Protein AF-A0A957E6U8-F1 (afdb_monomer)

Structure (mmCIF, N/CA/C/O backbone):
data_AF-A0A957E6U8-F1
#
_entry.id   AF-A0A957E6U8-F1
#
loop_
_atom_site.group_PDB
_atom_site.id
_atom_site.type_symbol
_atom_site.label_atom_id
_atom_site.label_alt_id
_atom_site.label_comp_id
_atom_site.label_asym_id
_atom_site.label_entity_id
_atom_site.label_seq_id
_atom_site.pdbx_PDB_ins_code
_atom_site.Cartn_x
_atom_site.Cartn_y
_atom_site.Cartn_z
_atom_site.occupancy
_atom_site.B_iso_or_equiv
_atom_site.auth_seq_id
_atom_site.auth_comp_id
_atom_site.auth_asym_id
_atom_site.auth_atom_id
_atom_site.pd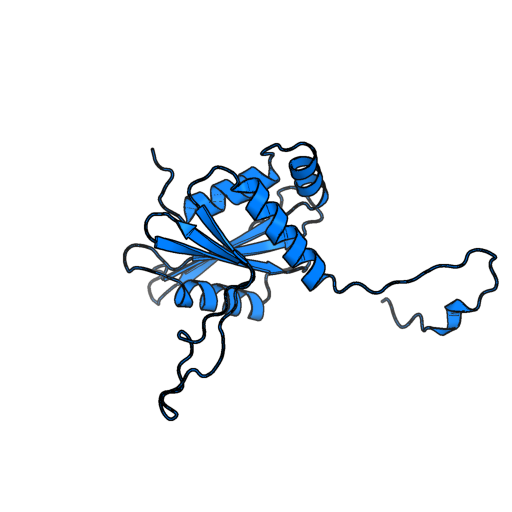bx_PDB_model_num
ATOM 1 N N . LEU A 1 1 ? 1.259 -18.111 27.120 1.00 35.62 1 LEU A N 1
ATOM 2 C CA . LEU A 1 1 ? 0.980 -19.536 26.846 1.00 35.62 1 LEU A CA 1
ATOM 3 C C . LEU A 1 1 ? -0.533 -19.696 26.800 1.00 35.62 1 LEU A C 1
ATOM 5 O O . LEU A 1 1 ? -1.137 -19.937 27.830 1.00 35.62 1 LEU A O 1
ATOM 9 N N . PHE A 1 2 ? -1.153 -19.431 25.647 1.00 35.62 2 PHE A N 1
ATOM 10 C CA . PHE A 1 2 ? -2.561 -19.772 25.425 1.00 35.62 2 PHE A CA 1
ATOM 11 C C . PHE A 1 2 ? -2.573 -21.104 24.681 1.00 35.62 2 PHE A C 1
ATOM 13 O O . PHE A 1 2 ? -2.630 -21.151 23.455 1.00 35.62 2 PHE A O 1
ATOM 20 N N . GLU A 1 3 ? -2.382 -22.177 25.443 1.00 39.00 3 GLU A N 1
ATOM 21 C CA . GLU A 1 3 ? -2.654 -23.530 24.980 1.00 39.00 3 GLU A CA 1
ATOM 22 C C . GLU A 1 3 ? -4.165 -23.763 25.036 1.00 39.00 3 GLU A C 1
ATOM 24 O O . GLU A 1 3 ? -4.793 -23.587 26.074 1.00 39.00 3 GLU A O 1
ATOM 29 N N . SER A 1 4 ? -4.724 -24.143 23.888 1.00 42.75 4 SER A N 1
ATOM 30 C CA . SER A 1 4 ? -5.825 -25.098 23.772 1.00 42.75 4 SER A CA 1
ATOM 31 C C . SER A 1 4 ? -7.000 -24.951 24.756 1.00 42.75 4 SER A C 1
ATOM 33 O O . SER A 1 4 ? -7.307 -25.889 25.488 1.00 42.75 4 SER A O 1
ATOM 35 N N . PHE A 1 5 ? -7.747 -23.845 24.699 1.00 40.84 5 PHE A N 1
ATOM 36 C CA . PHE A 1 5 ? -9.151 -23.891 25.124 1.00 40.84 5 PHE A CA 1
ATOM 37 C C . PHE A 1 5 ? -9.978 -24.449 23.970 1.00 40.84 5 PHE A C 1
ATOM 39 O O . PHE A 1 5 ? -10.401 -23.746 23.051 1.00 40.84 5 PHE A O 1
ATOM 46 N N . GLY A 1 6 ? -10.063 -25.778 23.983 1.00 38.78 6 GLY A N 1
ATOM 47 C CA . GLY A 1 6 ? -10.833 -26.573 23.051 1.00 38.78 6 GLY A CA 1
ATOM 48 C C . GLY A 1 6 ? -12.320 -26.253 23.135 1.00 38.78 6 GLY A C 1
ATOM 49 O O . GLY A 1 6 ? -12.843 -25.775 24.138 1.00 38.78 6 GLY A O 1
ATOM 50 N N . ILE A 1 7 ? -12.992 -26.591 22.044 1.00 53.16 7 ILE A N 1
ATOM 51 C CA . ILE A 1 7 ? -14.425 -26.456 21.751 1.00 53.16 7 ILE A CA 1
ATOM 52 C C . ILE A 1 7 ? -15.343 -27.090 22.832 1.00 53.16 7 ILE A C 1
ATOM 54 O O . ILE A 1 7 ? -16.560 -26.944 22.777 1.00 53.16 7 ILE A O 1
ATOM 58 N N . GLU A 1 8 ? -14.791 -27.743 23.855 1.00 46.84 8 GLU A N 1
ATOM 59 C CA . GLU A 1 8 ? -15.523 -28.446 24.910 1.00 46.84 8 GLU A CA 1
ATOM 60 C C . GLU A 1 8 ? -16.133 -27.528 25.991 1.00 46.84 8 GLU A C 1
ATOM 62 O O . GLU A 1 8 ? -17.133 -27.907 26.598 1.00 46.84 8 GLU A O 1
ATOM 67 N N . GLU A 1 9 ? -15.649 -26.292 26.186 1.00 45.19 9 GLU A N 1
ATOM 68 C CA . GLU A 1 9 ? -16.248 -25.352 27.163 1.00 45.19 9 GLU A CA 1
ATOM 69 C C . GLU A 1 9 ? -17.486 -24.588 26.650 1.00 45.19 9 GLU A C 1
ATOM 71 O O . GLU A 1 9 ? -18.160 -23.898 27.417 1.00 45.19 9 GLU A O 1
ATOM 76 N N . LEU A 1 10 ? -17.871 -24.766 25.381 1.00 51.19 10 LEU A N 1
ATOM 77 C CA . LEU A 1 10 ? -19.103 -24.191 24.814 1.00 51.19 10 LEU A CA 1
ATOM 78 C C . LEU A 1 10 ? -20.402 -24.796 25.387 1.00 51.19 10 LEU A C 1
ATOM 80 O O . LEU A 1 10 ? -21.489 -24.322 25.056 1.00 51.19 10 LEU A O 1
ATOM 84 N N . PHE A 1 11 ? -20.312 -25.816 26.247 1.00 48.75 11 PHE A N 1
ATOM 85 C CA . PHE A 1 11 ? -21.466 -26.513 26.830 1.00 48.75 11 PHE A CA 1
ATOM 86 C C . PHE A 1 11 ? -21.722 -26.209 28.313 1.00 48.75 11 PHE A C 1
ATOM 88 O O . PHE A 1 11 ? -22.572 -26.855 28.929 1.00 48.75 11 PHE A O 1
ATOM 95 N N . ALA A 1 12 ? -21.065 -25.204 28.900 1.00 53.44 12 ALA A N 1
ATOM 96 C CA . ALA A 1 12 ? -21.494 -24.688 30.196 1.00 53.44 12 ALA A CA 1
ATOM 97 C C . ALA A 1 12 ? -22.868 -24.010 30.045 1.00 53.44 12 ALA A C 1
ATOM 99 O O . ALA A 1 12 ? -23.012 -22.990 29.370 1.00 53.44 12 ALA A O 1
ATOM 100 N N . THR A 1 13 ? -23.901 -24.584 30.665 1.00 53.16 13 THR A N 1
ATOM 101 C CA . THR A 1 13 ? -25.271 -24.055 30.659 1.00 53.16 13 THR A CA 1
ATOM 102 C C . THR A 1 13 ? -25.367 -22.759 31.468 1.00 53.16 13 THR A C 1
ATOM 104 O O . THR A 1 13 ? -25.809 -22.754 32.614 1.00 53.16 13 THR A O 1
ATOM 107 N N . GLY A 1 14 ? -24.964 -21.648 30.856 1.00 57.22 14 GLY A N 1
ATOM 108 C CA . GLY A 1 14 ? -25.422 -20.301 31.180 1.00 57.22 14 GLY A CA 1
ATOM 109 C C . GLY A 1 14 ? -26.505 -19.882 30.184 1.00 57.22 14 GLY A C 1
ATOM 110 O O . GLY A 1 14 ? -26.435 -20.220 29.006 1.00 57.22 14 GLY A O 1
ATOM 111 N N . GLN A 1 15 ? -27.521 -19.138 30.628 1.00 56.69 15 GLN A N 1
ATOM 112 C CA . GLN A 1 15 ? -28.639 -18.678 29.780 1.00 56.69 15 GLN A CA 1
ATOM 113 C C . GLN A 1 15 ? -28.230 -17.715 28.645 1.00 56.69 15 GLN A C 1
ATOM 115 O O . GLN A 1 15 ? -29.074 -17.291 27.855 1.00 56.69 15 GLN A O 1
ATOM 120 N N . THR A 1 16 ? -26.947 -17.381 28.521 1.00 57.81 16 THR A N 1
ATOM 121 C CA . THR A 1 16 ? -26.434 -16.469 27.503 1.00 57.81 16 THR A CA 1
ATOM 122 C C . THR A 1 16 ? -25.911 -17.269 26.314 1.00 57.81 16 THR A C 1
ATOM 124 O O . THR A 1 16 ? -24.790 -17.772 26.325 1.00 57.81 16 THR A O 1
ATOM 127 N N . ARG A 1 17 ? -26.725 -17.384 25.260 1.00 51.38 17 ARG A N 1
ATOM 128 C CA . ARG A 1 17 ? -26.272 -17.894 23.958 1.00 51.38 17 ARG A CA 1
ATOM 129 C C . ARG A 1 17 ? -25.204 -16.947 23.402 1.00 51.38 17 ARG A C 1
ATOM 131 O O . ARG A 1 17 ? -25.533 -15.857 22.943 1.00 51.38 17 ARG A O 1
ATOM 138 N N . SER A 1 18 ? -23.938 -17.354 23.450 1.00 56.62 18 SER A N 1
ATOM 139 C CA . SER A 1 18 ? -22.852 -16.647 22.770 1.00 56.62 18 SER A CA 1
ATOM 140 C C . SER A 1 18 ? -22.823 -17.079 21.305 1.00 56.62 18 SER A C 1
ATOM 142 O O . SER A 1 18 ? -22.601 -18.250 21.002 1.00 56.62 18 SER A O 1
ATOM 144 N N . PHE A 1 19 ? -23.096 -16.153 20.386 1.00 59.25 19 PHE A N 1
ATOM 145 C CA . PHE A 1 19 ? -22.876 -16.375 18.959 1.00 59.25 19 PHE A CA 1
ATOM 146 C C . PHE A 1 19 ? -21.425 -16.024 18.640 1.00 59.25 19 PHE A C 1
ATOM 148 O O . PHE A 1 19 ? -21.053 -14.853 18.616 1.00 59.25 19 PHE A O 1
ATOM 155 N N . SER A 1 20 ? -20.599 -17.035 18.387 1.00 65.94 20 SER A N 1
ATOM 156 C CA . SER A 1 20 ? -19.250 -16.829 17.864 1.00 65.94 20 S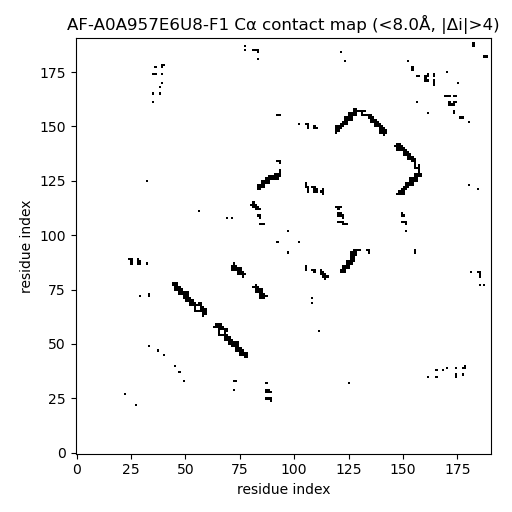ER A CA 1
ATOM 157 C C . SER A 1 20 ? -19.292 -16.850 16.338 1.00 65.94 20 SER A C 1
ATOM 159 O O . SER A 1 20 ? -19.776 -17.809 15.741 1.00 65.94 20 SER A O 1
ATOM 161 N N . PHE A 1 21 ? -18.770 -15.803 15.700 1.00 72.00 21 PHE A N 1
ATOM 162 C CA . PHE A 1 21 ? -18.476 -15.801 14.270 1.00 72.00 21 PHE A CA 1
ATOM 163 C C . PHE A 1 21 ? -16.976 -15.578 14.080 1.00 72.00 21 PHE A C 1
ATOM 165 O O . PHE A 1 21 ? -16.371 -14.745 14.753 1.00 72.00 21 PHE A O 1
ATOM 172 N N . LEU A 1 22 ? -16.367 -16.365 13.194 1.00 83.75 22 LEU A N 1
ATOM 173 C CA . LEU A 1 22 ? -14.945 -16.272 12.883 1.00 83.75 22 LEU A CA 1
ATOM 174 C C . LEU A 1 22 ? -14.759 -15.296 11.724 1.00 83.75 22 LEU A C 1
ATOM 176 O O . LEU A 1 22 ? -15.363 -15.458 10.663 1.00 83.75 22 LEU A O 1
ATOM 180 N N . LEU A 1 23 ? -13.925 -14.284 11.938 1.00 86.81 23 LEU A N 1
ATOM 181 C CA . LEU A 1 23 ? -13.552 -13.315 10.918 1.00 86.81 23 LEU A CA 1
ATOM 182 C C . LEU A 1 23 ? -12.124 -13.564 10.453 1.00 86.81 23 LEU A C 1
ATOM 184 O O . LEU A 1 23 ? -11.209 -13.693 11.267 1.00 86.81 23 LEU A O 1
ATOM 188 N N . ASP A 1 24 ? -11.926 -13.548 9.138 1.00 93.12 24 ASP A N 1
ATOM 189 C CA . ASP A 1 24 ? -10.594 -13.389 8.569 1.00 93.12 24 ASP A CA 1
ATOM 190 C C . ASP A 1 24 ? -10.150 -11.932 8.759 1.00 93.12 24 ASP A C 1
ATOM 192 O O . ASP A 1 24 ? -10.583 -11.021 8.045 1.00 93.12 24 ASP A O 1
ATOM 196 N N . MET A 1 25 ? -9.302 -11.715 9.764 1.00 94.06 25 MET A N 1
ATOM 197 C CA . MET A 1 25 ? -8.823 -10.383 10.121 1.00 94.06 25 MET A CA 1
ATOM 198 C C . MET A 1 25 ? -7.926 -9.759 9.052 1.00 94.06 25 MET A C 1
ATOM 200 O O . MET A 1 25 ? -7.907 -8.535 8.946 1.00 94.06 25 MET A O 1
ATOM 204 N N . ASN A 1 26 ? -7.242 -10.559 8.226 1.00 93.94 26 ASN A N 1
ATOM 205 C CA . ASN A 1 26 ? -6.445 -10.016 7.126 1.00 93.94 26 ASN A CA 1
ATOM 206 C C . ASN A 1 26 ? -7.369 -9.385 6.081 1.00 93.94 26 ASN A C 1
ATOM 208 O O . ASN A 1 26 ? -7.219 -8.211 5.756 1.00 93.94 26 ASN A O 1
ATOM 212 N N . GLN A 1 27 ? -8.391 -10.126 5.639 1.00 95.06 27 GLN A N 1
ATOM 213 C CA . GLN A 1 27 ? -9.366 -9.617 4.667 1.00 95.06 27 GLN A CA 1
ATOM 214 C C . GLN A 1 27 ? -10.167 -8.429 5.206 1.00 95.06 27 GLN A C 1
ATOM 216 O O . GLN A 1 27 ? -10.510 -7.509 4.459 1.00 95.06 27 GLN A O 1
ATOM 221 N N . LEU A 1 28 ? -10.515 -8.448 6.497 1.00 95.94 28 LEU A N 1
ATOM 222 C CA . LEU A 1 28 ? -11.216 -7.329 7.121 1.00 95.94 28 LEU A CA 1
ATOM 223 C C . LEU A 1 28 ? -10.341 -6.072 7.140 1.00 95.94 28 LEU A C 1
ATOM 225 O O . LEU A 1 28 ? -10.819 -4.992 6.789 1.00 95.94 28 LEU A O 1
ATOM 229 N N . PHE A 1 29 ? -9.072 -6.216 7.519 1.00 96.94 29 PHE A N 1
ATOM 230 C CA . PHE A 1 29 ? -8.135 -5.102 7.572 1.00 96.94 29 PHE A CA 1
ATOM 231 C C . PHE A 1 29 ? -7.835 -4.533 6.182 1.00 96.94 29 PHE A C 1
ATOM 233 O O . PHE A 1 29 ? -7.855 -3.319 6.011 1.00 96.94 29 PHE A O 1
ATOM 240 N N . GLU A 1 30 ? -7.666 -5.380 5.167 1.00 97.38 30 GLU A N 1
ATOM 241 C CA . GLU A 1 30 ? -7.472 -4.949 3.777 1.00 97.38 30 GLU A CA 1
ATOM 242 C C . GLU A 1 30 ? -8.653 -4.099 3.270 1.00 97.38 30 GLU A C 1
ATOM 244 O O . GLU A 1 30 ? -8.476 -3.004 2.722 1.00 97.38 30 GLU A O 1
ATOM 249 N N . LYS A 1 31 ? -9.889 -4.553 3.526 1.00 96.94 31 LYS A N 1
ATOM 250 C CA . LYS A 1 31 ? -11.109 -3.802 3.184 1.00 96.94 31 LYS A CA 1
ATOM 251 C C . LYS A 1 31 ? -11.201 -2.481 3.942 1.00 96.94 31 LYS A C 1
ATOM 253 O O . LYS A 1 31 ? -11.650 -1.483 3.376 1.00 96.94 31 LYS A O 1
ATOM 258 N N . PHE A 1 32 ? -10.806 -2.474 5.213 1.00 97.50 32 PHE A N 1
ATOM 259 C CA . PHE A 1 32 ? -10.743 -1.261 6.021 1.00 97.50 32 PHE A CA 1
ATOM 260 C C . PHE A 1 32 ? -9.744 -0.257 5.432 1.00 97.50 32 PHE A C 1
ATOM 262 O O . PHE A 1 32 ? -10.127 0.879 5.158 1.00 97.50 32 PHE A O 1
ATOM 269 N N . ILE A 1 33 ? -8.513 -0.689 5.153 1.00 98.12 33 ILE A N 1
ATOM 270 C CA . ILE A 1 33 ? -7.465 0.149 4.565 1.00 98.12 33 ILE A CA 1
ATOM 271 C C . ILE A 1 33 ? -7.887 0.686 3.196 1.00 98.12 33 ILE A C 1
ATOM 273 O O . ILE A 1 33 ? -7.745 1.877 2.948 1.00 98.12 33 ILE A O 1
ATOM 277 N N . THR A 1 34 ? -8.502 -0.139 2.348 1.00 97.62 34 THR A N 1
ATOM 278 C CA . THR A 1 34 ? -9.062 0.299 1.058 1.00 97.62 34 THR A CA 1
ATOM 279 C C . THR A 1 34 ? -10.021 1.477 1.217 1.00 97.62 34 THR A C 1
ATOM 281 O O . THR A 1 34 ? -9.914 2.472 0.502 1.00 97.62 34 THR A O 1
ATOM 284 N N . ARG A 1 35 ? -10.946 1.399 2.182 1.00 96.62 35 ARG A N 1
ATOM 285 C CA . ARG A 1 35 ? -11.898 2.486 2.457 1.00 96.62 35 ARG A CA 1
ATOM 286 C C . ARG A 1 35 ? -11.216 3.712 3.052 1.00 96.62 35 ARG A C 1
ATOM 288 O O . ARG A 1 35 ? -11.550 4.826 2.665 1.00 96.62 35 ARG A O 1
ATOM 295 N N . PHE A 1 36 ? -10.274 3.509 3.966 1.00 97.75 36 PHE A N 1
ATOM 296 C CA . PHE A 1 36 ? -9.529 4.589 4.604 1.00 97.75 36 PHE A CA 1
ATOM 297 C C . PHE A 1 36 ? -8.672 5.374 3.600 1.00 97.75 36 PHE A C 1
ATOM 299 O O . PHE A 1 36 ? -8.709 6.603 3.595 1.00 97.75 36 PHE A O 1
ATOM 306 N N . VAL A 1 37 ? -7.972 4.681 2.698 1.00 97.81 37 VAL A N 1
ATOM 307 C CA . VAL A 1 37 ? -7.193 5.296 1.614 1.00 97.81 37 VAL A CA 1
ATOM 308 C C . VAL A 1 37 ? -8.116 6.054 0.659 1.00 97.81 37 VAL A C 1
ATOM 310 O O . VAL A 1 37 ? -7.861 7.219 0.368 1.00 97.81 37 VAL A O 1
ATOM 313 N N . ALA A 1 38 ? -9.225 5.442 0.228 1.00 95.94 38 ALA A N 1
ATOM 314 C CA . ALA A 1 38 ? -10.192 6.099 -0.652 1.00 95.94 38 ALA A CA 1
ATOM 315 C C . ALA A 1 38 ? -10.806 7.362 -0.032 1.00 95.94 38 ALA A C 1
ATOM 317 O O . ALA A 1 38 ? -10.973 8.361 -0.726 1.00 95.94 38 ALA A O 1
ATOM 318 N N . HIS A 1 39 ? -11.108 7.334 1.268 1.00 95.50 39 HIS A N 1
ATOM 319 C CA . HIS A 1 39 ? -11.575 8.508 1.998 1.00 95.50 39 HIS A CA 1
ATOM 320 C C . HIS A 1 39 ? -10.499 9.598 2.067 1.00 95.50 39 HIS A C 1
ATOM 322 O O . HIS A 1 39 ? -10.763 10.754 1.753 1.00 95.50 39 HIS A O 1
ATOM 328 N N . THR A 1 40 ? -9.275 9.216 2.427 1.00 96.69 40 THR A N 1
ATOM 329 C CA . THR A 1 40 ? -8.151 10.143 2.611 1.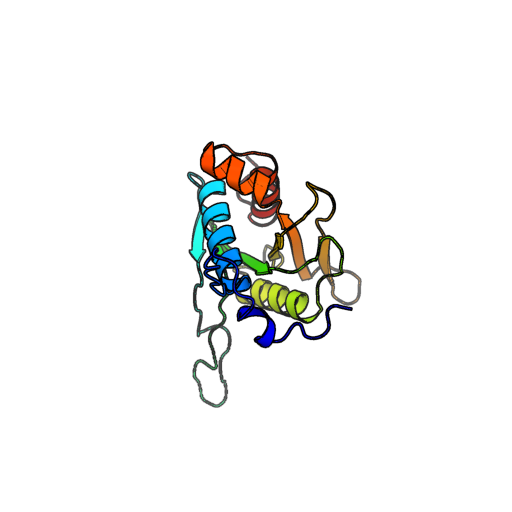00 96.69 40 THR A CA 1
ATOM 330 C C . THR A 1 40 ? -7.760 10.854 1.312 1.00 96.69 40 THR A C 1
ATOM 332 O O . THR A 1 40 ? -7.413 12.034 1.325 1.00 96.69 40 THR A O 1
ATOM 335 N N . LEU A 1 41 ? -7.839 10.151 0.180 1.00 95.50 41 LEU A N 1
ATOM 336 C CA . LEU A 1 41 ? -7.506 10.686 -1.142 1.00 95.50 41 LEU A CA 1
ATOM 337 C C . LEU A 1 41 ? -8.718 11.266 -1.887 1.00 95.50 41 LEU A C 1
ATOM 339 O O . LEU A 1 41 ? -8.604 11.652 -3.051 1.00 95.50 41 LEU A O 1
ATOM 343 N N . GLN A 1 42 ? -9.886 11.337 -1.248 1.00 94.25 42 GLN A N 1
ATOM 344 C CA . GLN A 1 42 ? -11.094 11.846 -1.885 1.00 94.25 42 GLN A CA 1
ATOM 345 C C . GLN A 1 42 ? -10.903 13.302 -2.345 1.00 94.25 42 GLN A C 1
ATOM 347 O O . GLN A 1 42 ? -10.501 14.168 -1.573 1.00 94.25 42 GLN A O 1
ATOM 352 N N . GLY A 1 43 ? -11.230 13.578 -3.612 1.00 91.25 43 GLY A N 1
ATOM 353 C CA . GLY A 1 43 ? -11.103 14.916 -4.204 1.00 91.25 43 GLY A CA 1
ATOM 354 C C . GLY A 1 43 ? -9.683 15.293 -4.637 1.00 91.25 43 GLY A C 1
ATOM 355 O O . GLY A 1 43 ? -9.468 16.427 -5.056 1.00 91.25 43 GLY A O 1
ATOM 356 N N . ARG A 1 44 ? -8.727 14.361 -4.557 1.00 92.25 44 ARG A N 1
ATOM 357 C CA . ARG A 1 44 ? -7.356 14.522 -5.059 1.00 92.25 44 ARG A CA 1
ATOM 358 C C . ARG A 1 44 ? -7.195 13.831 -6.425 1.00 92.25 44 ARG A C 1
ATOM 360 O O . ARG A 1 44 ? -7.953 12.902 -6.710 1.00 92.25 44 ARG A O 1
ATOM 367 N N . PRO A 1 45 ? -6.227 14.244 -7.262 1.00 92.56 45 PRO A N 1
ATOM 368 C CA . PRO A 1 45 ? -6.000 13.723 -8.615 1.00 92.56 45 PRO A CA 1
ATOM 369 C C . PRO A 1 45 ? -5.295 12.351 -8.603 1.00 92.56 45 PRO A C 1
ATOM 371 O O . PRO A 1 45 ? -4.294 12.129 -9.279 1.00 92.56 45 PRO A O 1
ATOM 374 N N . PHE A 1 46 ? -5.816 11.416 -7.806 1.00 93.88 46 PHE A N 1
ATOM 375 C CA . PHE A 1 46 ? -5.323 10.047 -7.706 1.00 93.88 46 PHE A CA 1
ATOM 376 C C . PHE A 1 46 ? -6.400 9.066 -8.154 1.00 93.88 46 PHE A C 1
ATOM 378 O O . PHE A 1 46 ? -7.550 9.124 -7.714 1.00 93.88 46 PHE A O 1
ATOM 385 N N . GLN A 1 47 ? -6.010 8.107 -8.984 1.00 95.12 47 GLN A N 1
ATOM 386 C CA . GLN A 1 47 ? -6.820 6.938 -9.290 1.00 95.12 47 GLN A CA 1
ATOM 387 C C . GLN A 1 47 ? -6.434 5.804 -8.343 1.00 95.12 47 GLN A C 1
ATOM 389 O O . GLN A 1 47 ? -5.256 5.494 -8.180 1.00 95.12 47 GLN A O 1
ATOM 394 N N . ILE A 1 48 ? -7.428 5.175 -7.717 1.00 96.44 48 ILE A N 1
ATOM 395 C CA . ILE A 1 48 ? -7.220 4.069 -6.778 1.00 96.44 48 ILE A CA 1
ATOM 396 C C . ILE A 1 48 ? -7.774 2.792 -7.396 1.00 96.44 48 ILE A C 1
ATOM 398 O O . ILE A 1 48 ? -8.950 2.723 -7.752 1.00 96.44 48 ILE A O 1
ATOM 402 N N . TYR A 1 49 ? -6.937 1.762 -7.458 1.00 97.00 49 TYR A N 1
ATOM 403 C CA . TYR A 1 49 ? -7.282 0.449 -7.982 1.00 97.00 49 TYR A CA 1
ATOM 404 C C . TYR A 1 49 ? -7.101 -0.627 -6.900 1.00 97.00 49 TYR A C 1
ATOM 406 O O . TYR A 1 49 ? -5.988 -1.129 -6.714 1.00 97.00 49 TYR A O 1
ATOM 414 N N . PRO A 1 50 ? -8.175 -1.010 -6.187 1.00 96.62 50 PRO A N 1
ATOM 415 C CA . PRO A 1 50 ? -8.137 -2.129 -5.251 1.00 96.62 50 PRO A CA 1
ATOM 416 C C . PRO A 1 50 ? -7.932 -3.456 -5.983 1.00 96.62 50 PRO A C 1
ATOM 418 O O . PRO A 1 50 ? -8.587 -3.714 -6.995 1.00 96.62 50 PRO A O 1
ATOM 421 N N . GLN A 1 51 ? -7.040 -4.298 -5.462 1.00 93.56 51 GLN A N 1
ATOM 422 C CA . GLN A 1 51 ? -6.762 -5.654 -5.944 1.00 93.56 51 GLN A CA 1
ATOM 423 C C . GLN A 1 51 ? -6.557 -5.755 -7.471 1.00 93.56 51 GLN A C 1
ATOM 425 O O . GLN A 1 51 ? -6.999 -6.722 -8.109 1.00 93.56 51 GLN A O 1
ATOM 430 N N . ARG A 1 52 ? -5.901 -4.759 -8.093 1.00 93.12 52 ARG A N 1
ATOM 431 C CA . ARG A 1 52 ? -5.642 -4.763 -9.543 1.00 93.12 52 ARG A CA 1
ATOM 432 C C . ARG A 1 52 ? -4.764 -5.954 -9.898 1.00 93.12 52 ARG A C 1
ATOM 434 O O . ARG A 1 52 ? -3.603 -6.022 -9.510 1.00 93.12 52 ARG A O 1
ATOM 441 N N . ARG A 1 53 ? -5.314 -6.883 -10.678 1.00 92.81 53 ARG A N 1
ATOM 442 C CA . ARG A 1 53 ? -4.593 -8.085 -11.094 1.00 92.81 53 ARG A CA 1
ATOM 443 C C . ARG A 1 53 ? -3.854 -7.843 -12.399 1.00 92.81 53 ARG A C 1
ATOM 445 O O . ARG A 1 53 ? -4.494 -7.576 -13.414 1.00 92.81 53 ARG A O 1
ATOM 452 N N . ASP A 1 54 ? -2.537 -8.011 -12.391 1.00 93.06 54 ASP A N 1
ATOM 453 C CA . ASP A 1 54 ? -1.717 -7.891 -13.595 1.00 93.06 54 ASP A CA 1
ATOM 454 C C . ASP A 1 54 ? -1.034 -9.217 -13.947 1.00 93.06 54 ASP A C 1
ATOM 456 O O . ASP A 1 54 ? -0.221 -9.749 -13.192 1.00 93.06 54 ASP A O 1
ATOM 460 N N . ARG A 1 55 ? -1.396 -9.771 -15.108 1.00 94.56 55 ARG A N 1
ATOM 461 C CA . ARG A 1 55 ? -0.837 -11.018 -15.653 1.00 94.56 55 ARG A CA 1
ATOM 462 C C . ARG A 1 55 ? 0.418 -10.799 -16.492 1.00 94.56 55 ARG A C 1
ATOM 464 O O . ARG A 1 55 ? 1.092 -11.767 -16.826 1.00 94.56 55 ARG A O 1
ATOM 471 N N . SER A 1 56 ? 0.692 -9.565 -16.900 1.00 92.44 56 SER A N 1
ATOM 472 C CA . SER A 1 56 ? 1.787 -9.250 -17.817 1.00 92.44 56 SER A CA 1
ATOM 473 C C . SER A 1 56 ? 3.149 -9.184 -17.122 1.00 92.44 56 SER A C 1
ATOM 475 O O . SER A 1 56 ? 4.170 -9.328 -17.786 1.00 92.44 56 SER A O 1
ATOM 477 N N . ILE A 1 57 ? 3.163 -9.038 -15.793 1.00 93.94 57 ILE A N 1
ATOM 478 C CA . ILE A 1 57 ? 4.381 -8.799 -15.006 1.00 93.94 57 ILE A CA 1
ATOM 479 C C . ILE A 1 57 ? 5.259 -10.050 -14.888 1.00 93.94 57 ILE A C 1
ATOM 481 O O . ILE A 1 57 ? 6.466 -9.981 -15.107 1.00 93.94 57 ILE A O 1
ATOM 485 N N . ILE A 1 58 ? 4.676 -11.207 -14.558 1.00 95.31 58 ILE A N 1
ATOM 486 C CA . ILE A 1 58 ? 5.425 -12.469 -14.471 1.00 95.31 58 ILE A CA 1
ATOM 487 C C . ILE A 1 58 ? 5.132 -13.290 -15.723 1.00 95.31 58 ILE A C 1
ATOM 489 O O . ILE A 1 58 ? 4.062 -13.888 -15.862 1.00 95.31 58 ILE A O 1
ATOM 493 N N . TRP A 1 59 ? 6.107 -13.333 -16.627 1.00 96.69 59 TRP A N 1
ATOM 494 C CA . TRP A 1 59 ? 5.985 -13.975 -17.930 1.00 96.69 59 TRP A CA 1
ATOM 495 C C . TRP A 1 59 ? 6.782 -15.281 -18.011 1.00 96.69 59 TRP A C 1
ATOM 497 O O . TRP A 1 59 ? 7.979 -15.319 -17.728 1.00 96.69 59 TRP A O 1
ATOM 507 N N . ASP A 1 60 ? 6.123 -16.357 -18.439 1.00 97.19 60 ASP A N 1
ATOM 508 C CA . ASP A 1 60 ? 6.762 -17.627 -18.773 1.00 97.19 60 ASP A CA 1
ATOM 509 C C . ASP A 1 60 ? 7.385 -17.521 -20.168 1.00 97.19 60 ASP A C 1
ATOM 511 O O . ASP A 1 60 ? 6.687 -17.556 -21.186 1.00 97.19 60 ASP A O 1
ATOM 515 N N . LEU A 1 61 ? 8.712 -17.383 -20.217 1.00 96.56 61 LEU A N 1
ATOM 516 C CA . LEU A 1 61 ? 9.457 -17.253 -21.471 1.00 96.56 61 LEU A CA 1
ATOM 517 C C . LEU A 1 61 ? 9.410 -18.526 -22.324 1.00 96.56 61 LEU A C 1
ATOM 519 O O . LEU A 1 61 ? 9.386 -18.426 -23.550 1.00 96.56 61 LEU A O 1
ATOM 523 N N . MET A 1 62 ? 9.379 -19.708 -21.702 1.00 96.69 62 MET A N 1
ATOM 524 C CA . MET A 1 62 ? 9.353 -20.982 -22.429 1.00 96.69 62 MET A CA 1
ATOM 525 C C . MET A 1 62 ? 7.957 -21.257 -22.981 1.00 96.69 62 MET A C 1
ATOM 527 O O . MET A 1 62 ? 7.803 -21.602 -24.151 1.00 96.69 62 MET A O 1
ATOM 531 N N . GLY A 1 63 ? 6.932 -21.034 -22.158 1.00 95.75 63 GLY A N 1
ATOM 532 C CA . GLY A 1 63 ? 5.532 -21.173 -22.549 1.00 95.75 63 GLY A CA 1
ATOM 533 C C . GLY A 1 63 ? 4.967 -19.993 -23.346 1.00 95.75 63 GLY A C 1
ATOM 534 O O . GLY A 1 63 ? 3.836 -20.090 -23.817 1.00 95.75 63 GLY A O 1
ATOM 535 N N . LYS A 1 64 ? 5.716 -18.887 -23.483 1.00 95.88 64 LYS A N 1
ATOM 536 C CA . LYS A 1 64 ? 5.296 -17.618 -24.113 1.00 95.88 64 LYS A CA 1
ATOM 537 C C . LYS A 1 64 ? 3.918 -17.145 -23.639 1.00 95.88 64 LYS A C 1
ATOM 539 O O . LYS A 1 64 ? 3.056 -16.794 -24.445 1.00 95.88 64 LYS A O 1
ATOM 544 N N . ARG A 1 65 ? 3.698 -17.165 -22.327 1.00 96.50 65 ARG A N 1
ATOM 545 C CA . ARG A 1 65 ? 2.402 -16.837 -21.722 1.00 96.50 65 ARG A CA 1
ATOM 546 C C . ARG A 1 65 ? 2.571 -16.175 -20.359 1.00 96.50 65 ARG A C 1
ATOM 548 O O . ARG A 1 65 ? 3.599 -16.373 -19.716 1.00 96.50 65 ARG A O 1
ATOM 555 N N . PRO A 1 66 ? 1.545 -15.473 -19.854 1.00 96.81 66 PRO A N 1
ATOM 556 C CA . PRO A 1 66 ? 1.492 -15.107 -18.447 1.00 96.81 66 PRO A CA 1
ATOM 557 C C . PRO A 1 66 ? 1.676 -16.315 -17.531 1.00 96.81 66 PRO A C 1
ATOM 559 O O . PRO A 1 66 ? 0.961 -17.310 -17.688 1.00 96.81 66 PRO A O 1
ATOM 562 N N . TYR A 1 67 ? 2.578 -16.215 -16.557 1.00 96.62 67 TYR A N 1
ATOM 563 C CA . TYR A 1 67 ? 2.792 -17.272 -15.571 1.00 96.62 67 TYR A CA 1
ATOM 564 C C . TYR A 1 67 ? 1.782 -17.171 -14.425 1.00 96.62 67 TYR A C 1
ATOM 566 O O . TYR A 1 67 ? 1.057 -18.121 -14.139 1.00 96.62 67 TYR A O 1
ATOM 574 N N . THR A 1 68 ? 1.680 -15.998 -13.794 1.00 96.00 68 THR A N 1
ATOM 575 C CA . THR A 1 68 ? 0.722 -15.735 -12.712 1.00 96.00 68 THR A CA 1
ATOM 576 C C . THR A 1 68 ? 0.370 -14.249 -12.634 1.00 96.00 68 THR A C 1
ATOM 578 O O . THR A 1 68 ? 0.933 -13.433 -13.361 1.00 96.00 68 THR A O 1
ATOM 581 N N . HIS A 1 69 ? -0.590 -13.908 -11.776 1.00 95.38 69 HIS A N 1
ATOM 582 C CA . HIS A 1 69 ? -0.944 -12.521 -11.499 1.00 95.38 69 HIS A CA 1
ATOM 583 C C . HIS A 1 69 ? -0.059 -11.958 -10.391 1.00 95.38 69 HIS A C 1
ATOM 585 O O . HIS A 1 69 ? 0.210 -12.635 -9.399 1.00 95.38 69 HIS A O 1
ATOM 591 N N . VAL A 1 70 ? 0.297 -10.689 -10.531 1.00 95.69 70 VAL A N 1
ATOM 592 C CA . VAL A 1 70 ? 0.745 -9.837 -9.433 1.00 95.69 70 VAL A CA 1
ATOM 593 C C . VAL A 1 70 ? -0.454 -9.014 -8.981 1.00 95.69 70 VAL A C 1
ATOM 595 O O . VAL A 1 70 ? -1.188 -8.481 -9.817 1.00 95.69 70 VAL A O 1
ATOM 598 N N . VAL A 1 71 ? -0.708 -8.998 -7.672 1.00 96.06 71 VAL A N 1
ATOM 599 C CA . VAL A 1 71 ? -1.900 -8.374 -7.088 1.00 96.06 71 VAL A CA 1
ATOM 600 C C . VAL A 1 71 ? -1.504 -7.671 -5.786 1.00 96.06 71 VAL A C 1
ATOM 602 O O . VAL A 1 71 ? -1.456 -8.329 -4.746 1.00 96.06 71 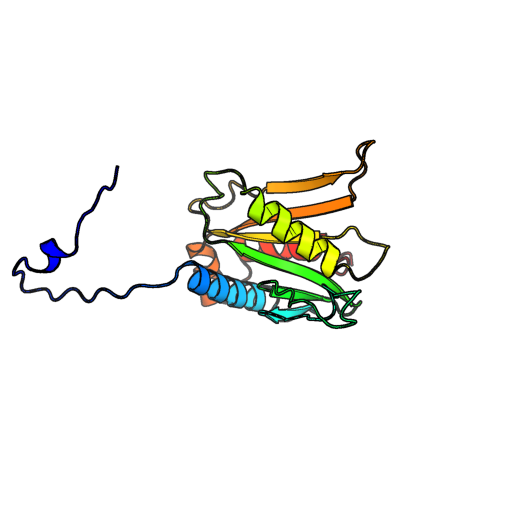VAL A O 1
ATOM 605 N N . PRO A 1 72 ? -1.171 -6.370 -5.817 1.00 96.50 72 PRO A N 1
ATOM 606 C CA . PRO A 1 72 ? -1.126 -5.576 -4.596 1.00 96.50 72 PRO A CA 1
ATOM 6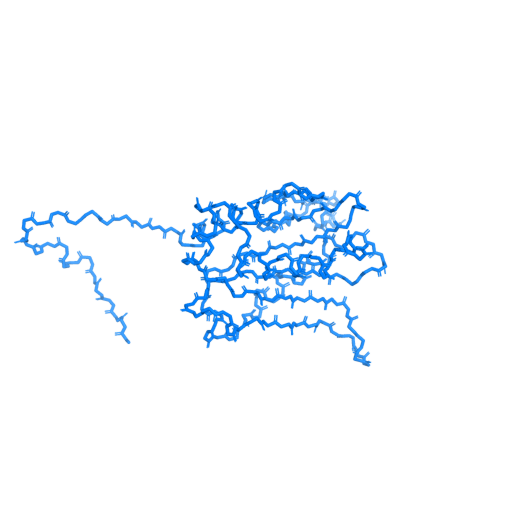07 C C . PRO A 1 72 ? -2.551 -5.365 -4.064 1.00 96.50 72 PRO A C 1
ATOM 609 O O . PRO A 1 72 ? -3.512 -5.392 -4.841 1.00 96.50 72 PRO A O 1
ATOM 612 N N . ASP A 1 73 ? -2.691 -5.108 -2.763 1.00 97.44 73 ASP A N 1
ATOM 613 C CA . ASP A 1 73 ? -4.000 -4.812 -2.165 1.00 97.44 73 ASP A CA 1
ATOM 614 C C . ASP A 1 73 ? -4.587 -3.525 -2.758 1.00 97.44 73 ASP A C 1
ATOM 616 O O . ASP A 1 73 ? -5.774 -3.451 -3.080 1.00 97.44 73 ASP A O 1
ATOM 620 N N . LEU A 1 74 ? -3.734 -2.521 -2.976 1.00 97.69 74 LEU A N 1
ATOM 621 C CA . LEU A 1 74 ? -4.085 -1.244 -3.585 1.00 97.69 74 LEU A CA 1
ATOM 622 C C . LEU A 1 74 ? -2.964 -0.758 -4.508 1.00 97.69 74 LEU A C 1
ATOM 624 O O . LEU A 1 74 ? -1.777 -0.841 -4.191 1.00 97.69 74 LEU A O 1
ATOM 628 N N . LEU A 1 75 ? -3.359 -0.183 -5.638 1.00 97.06 75 LEU A N 1
ATOM 629 C CA . LEU A 1 75 ? -2.483 0.576 -6.522 1.00 97.06 75 LEU A CA 1
ATOM 630 C C . LEU A 1 75 ? -3.033 1.996 -6.659 1.00 97.06 75 LEU A C 1
ATOM 632 O O . LEU A 1 75 ? -4.191 2.171 -7.037 1.00 97.06 75 LEU A O 1
ATOM 636 N N . ILE A 1 76 ? -2.201 2.988 -6.367 1.00 95.62 76 ILE A N 1
ATOM 637 C CA . ILE A 1 76 ? -2.467 4.400 -6.640 1.00 95.62 76 ILE A CA 1
ATOM 638 C C . ILE A 1 76 ? -1.767 4.767 -7.944 1.00 95.62 76 ILE A C 1
ATOM 640 O O . ILE A 1 76 ? -0.620 4.375 -8.156 1.00 95.62 76 ILE A O 1
ATOM 644 N N . GLU A 1 77 ? -2.451 5.511 -8.805 1.00 93.56 77 GLU A N 1
ATOM 645 C CA . GLU A 1 77 ? -1.910 6.056 -10.049 1.00 93.56 77 GLU A CA 1
ATOM 646 C C . GLU A 1 77 ? -2.194 7.562 -10.110 1.00 93.56 77 GLU A C 1
ATOM 648 O O . GLU A 1 77 ? -3.320 7.995 -9.853 1.00 93.56 77 GLU A O 1
ATOM 653 N N . THR A 1 78 ? -1.170 8.362 -10.402 1.00 91.31 78 THR A N 1
ATOM 654 C CA . THR A 1 78 ? -1.301 9.809 -10.617 1.00 91.31 78 THR A CA 1
ATOM 655 C C . THR A 1 78 ? -1.781 10.115 -12.034 1.00 91.31 78 THR A C 1
ATOM 657 O O . THR A 1 78 ? -1.730 9.261 -12.922 1.00 91.31 78 THR A O 1
ATOM 660 N N . GLU A 1 79 ? -2.173 11.364 -12.297 1.00 88.62 79 GLU A N 1
ATOM 661 C CA . GLU A 1 79 ? -2.464 11.826 -13.664 1.00 88.62 79 GLU A CA 1
ATOM 662 C C . GLU A 1 79 ? -1.242 11.735 -14.593 1.00 88.62 79 GLU A C 1
ATOM 664 O O . GLU A 1 79 ? -1.386 11.501 -15.793 1.00 88.62 79 GLU A O 1
ATOM 669 N N . THR A 1 80 ? -0.033 11.857 -14.038 1.00 86.62 80 THR A N 1
ATOM 670 C CA . THR A 1 80 ? 1.235 11.706 -14.768 1.00 86.62 80 THR A CA 1
ATOM 671 C C . THR A 1 80 ? 1.607 10.241 -15.044 1.00 86.62 80 THR A C 1
ATOM 673 O O . THR A 1 80 ? 2.600 9.976 -15.726 1.00 86.62 80 THR A O 1
ATOM 676 N N . GLY A 1 81 ? 0.810 9.281 -14.557 1.00 88.19 81 GLY A N 1
ATOM 677 C CA . GLY A 1 81 ? 1.033 7.843 -14.722 1.00 88.19 81 GLY A CA 1
ATOM 678 C C . GLY A 1 81 ? 2.056 7.252 -13.747 1.00 88.19 81 GLY A C 1
ATOM 679 O O . GLY A 1 81 ? 2.464 6.101 -13.919 1.00 88.19 81 GLY A O 1
ATOM 680 N N . GLN A 1 82 ? 2.483 8.008 -12.729 1.00 90.00 82 GLN A N 1
ATOM 681 C CA . GLN A 1 82 ? 3.276 7.463 -11.628 1.00 90.00 82 GLN A CA 1
ATOM 682 C C . GLN A 1 82 ? 2.410 6.512 -10.809 1.00 90.00 82 GLN A C 1
ATOM 684 O O . GLN A 1 82 ? 1.217 6.744 -10.620 1.00 90.00 82 GLN A O 1
ATOM 689 N N . ARG A 1 83 ? 3.011 5.426 -10.325 1.00 93.19 83 ARG A N 1
ATOM 690 C CA . ARG A 1 83 ? 2.301 4.351 -9.635 1.00 93.19 83 ARG A CA 1
ATOM 691 C C . ARG A 1 83 ? 2.936 4.051 -8.293 1.00 93.19 83 ARG A C 1
ATOM 693 O O . ARG A 1 83 ? 4.147 3.869 -8.212 1.00 93.19 83 ARG A O 1
ATOM 700 N N . LEU A 1 84 ? 2.097 3.922 -7.272 1.00 95.50 84 LEU A N 1
ATOM 701 C CA . LEU A 1 84 ? 2.493 3.579 -5.913 1.00 95.50 84 LEU A CA 1
ATOM 702 C C . LEU A 1 84 ? 1.645 2.409 -5.419 1.00 95.50 84 LEU A C 1
ATOM 704 O O . LEU A 1 84 ? 0.416 2.474 -5.399 1.00 95.50 84 LEU A O 1
ATOM 708 N N . THR A 1 85 ? 2.296 1.324 -5.015 1.00 97.50 85 THR A N 1
ATOM 709 C CA . THR A 1 85 ? 1.603 0.161 -4.450 1.00 97.50 85 THR A CA 1
ATOM 710 C C . THR A 1 85 ? 1.478 0.293 -2.944 1.00 97.50 85 THR A C 1
ATOM 712 O O . THR A 1 85 ? 2.438 0.676 -2.275 1.00 97.50 85 THR A O 1
ATOM 715 N N . ILE A 1 86 ? 0.324 -0.092 -2.414 1.00 98.19 86 ILE A N 1
ATOM 716 C CA . ILE A 1 86 ? 0.054 -0.165 -0.985 1.00 98.19 86 ILE A CA 1
ATOM 717 C C . ILE A 1 86 ? -0.382 -1.592 -0.651 1.00 98.19 86 ILE A C 1
ATOM 719 O O . ILE A 1 86 ? -1.256 -2.157 -1.309 1.00 98.19 86 ILE A O 1
ATOM 723 N N . ASP A 1 87 ? 0.225 -2.162 0.383 1.00 97.81 87 ASP A N 1
ATOM 724 C CA . ASP A 1 87 ? -0.101 -3.486 0.912 1.00 97.81 87 ASP A CA 1
ATOM 725 C C . ASP A 1 87 ? -0.499 -3.372 2.394 1.00 97.81 87 ASP A C 1
ATOM 727 O O . ASP A 1 87 ? 0.125 -2.633 3.161 1.00 97.81 87 ASP A O 1
ATOM 731 N N . ALA A 1 88 ? -1.578 -4.042 2.792 1.00 97.88 88 ALA A N 1
ATOM 732 C CA . ALA A 1 88 ? -2.156 -3.985 4.125 1.00 97.88 88 ALA A CA 1
ATOM 733 C C . ALA A 1 88 ? -1.855 -5.278 4.894 1.00 97.88 88 ALA A C 1
ATOM 735 O O . ALA A 1 88 ? -2.317 -6.365 4.550 1.00 97.88 88 ALA A O 1
ATOM 736 N N . LYS A 1 89 ? -1.129 -5.172 6.010 1.00 96.50 89 LYS A N 1
ATOM 737 C CA . LYS A 1 89 ? -0.765 -6.319 6.852 1.00 96.50 89 LYS A CA 1
ATOM 738 C C . LYS A 1 89 ? -1.366 -6.200 8.243 1.00 96.50 89 LYS A C 1
ATOM 740 O O . LYS A 1 89 ? -0.972 -5.339 9.022 1.00 96.50 89 LYS A O 1
ATOM 745 N N . TYR A 1 90 ? -2.252 -7.127 8.610 1.00 96.00 90 TYR A N 1
ATOM 746 C CA . TYR A 1 90 ? -2.764 -7.236 9.980 1.00 96.00 90 TYR A CA 1
ATOM 747 C C . TYR A 1 90 ? -1.752 -7.961 10.887 1.00 96.00 90 TYR A C 1
ATOM 749 O O . TYR A 1 90 ? -1.903 -9.136 11.225 1.00 96.00 90 TYR A O 1
ATOM 757 N N . LYS A 1 91 ? -0.653 -7.276 11.223 1.00 94.12 91 LYS A N 1
ATOM 758 C CA . LYS A 1 91 ? 0.462 -7.803 12.027 1.00 94.12 91 LYS A CA 1
ATOM 759 C C . LYS A 1 91 ? 0.931 -6.755 13.040 1.00 94.12 91 LYS A C 1
ATOM 761 O O . LYS A 1 91 ? 0.870 -5.563 12.764 1.00 94.12 91 LYS A O 1
ATOM 766 N N . LEU A 1 92 ? 1.436 -7.216 14.187 1.00 89.81 92 LEU A N 1
ATOM 767 C CA . LEU A 1 92 ? 1.954 -6.382 15.285 1.00 89.81 92 LEU A CA 1
ATOM 768 C C . LEU A 1 92 ? 3.348 -5.818 14.959 1.00 89.81 92 LEU A C 1
ATOM 770 O O . LEU A 1 92 ? 4.346 -6.200 15.573 1.00 89.81 92 LEU A O 1
ATOM 774 N N . TYR A 1 93 ? 3.438 -4.985 13.923 1.00 91.38 93 TYR A N 1
ATOM 775 C CA . TYR A 1 93 ? 4.688 -4.340 13.503 1.00 91.38 93 TYR A CA 1
ATOM 776 C C . TYR A 1 93 ? 5.026 -3.062 14.272 1.00 91.38 93 TYR A C 1
ATOM 778 O O . TYR A 1 93 ? 6.106 -2.504 14.111 1.00 91.38 93 TYR A O 1
ATOM 786 N N . ASP A 1 94 ? 4.143 -2.637 15.167 1.00 84.50 94 ASP A N 1
ATOM 787 C CA . ASP A 1 94 ? 4.431 -1.679 16.231 1.00 84.50 94 ASP A CA 1
ATOM 788 C C . ASP A 1 94 ? 5.296 -2.294 17.346 1.00 84.50 94 ASP A C 1
ATOM 790 O O . ASP A 1 94 ? 6.068 -1.591 17.989 1.00 84.50 94 ASP A O 1
ATOM 794 N N . GLU A 1 95 ? 5.228 -3.612 17.540 1.00 84.12 95 GLU A N 1
ATOM 795 C CA . GLU A 1 95 ? 6.016 -4.339 18.547 1.00 84.12 95 GLU A CA 1
ATOM 796 C C . GLU A 1 95 ? 7.154 -5.178 17.946 1.00 84.12 95 GLU A C 1
ATOM 798 O O . GLU A 1 95 ? 8.063 -5.625 18.652 1.00 84.12 95 GLU A O 1
ATOM 803 N N . ARG A 1 96 ? 7.095 -5.453 16.640 1.00 87.12 96 ARG A N 1
ATOM 804 C CA . ARG A 1 96 ? 7.994 -6.386 15.950 1.00 87.12 96 ARG A CA 1
ATOM 805 C C . ARG A 1 96 ? 8.549 -5.780 14.674 1.00 87.12 96 ARG A C 1
ATOM 807 O O . ARG A 1 96 ? 7.917 -4.970 14.012 1.00 87.12 96 ARG A O 1
ATOM 814 N N . ARG A 1 97 ? 9.721 -6.259 14.260 1.00 90.75 97 ARG A N 1
ATOM 815 C CA . ARG A 1 97 ? 10.270 -5.925 12.940 1.00 90.75 97 ARG A CA 1
ATOM 816 C C . ARG A 1 97 ? 9.380 -6.479 11.828 1.00 90.75 97 ARG A C 1
ATOM 818 O O . ARG A 1 97 ? 8.819 -7.569 11.971 1.00 90.75 97 ARG A O 1
ATOM 825 N N . LEU A 1 98 ? 9.336 -5.761 10.704 1.00 93.88 98 LEU A N 1
ATOM 826 C CA . LEU A 1 98 ? 8.724 -6.252 9.470 1.00 93.88 98 LEU A CA 1
ATOM 827 C C . LEU A 1 98 ? 9.300 -7.623 9.107 1.00 93.88 98 LEU A C 1
ATOM 829 O O . LEU A 1 98 ? 10.509 -7.855 9.209 1.00 93.88 98 LEU A O 1
ATOM 833 N N . SER A 1 99 ? 8.430 -8.539 8.688 1.00 95.94 99 SER A N 1
ATOM 834 C CA . SER A 1 99 ? 8.881 -9.861 8.261 1.00 95.94 99 SER A CA 1
ATOM 835 C C . SER A 1 99 ? 9.602 -9.768 6.921 1.00 95.94 99 SER A C 1
ATOM 837 O O . SER A 1 99 ? 9.215 -8.992 6.050 1.00 95.94 99 SER A O 1
ATOM 839 N N . THR A 1 100 ? 10.626 -10.598 6.723 1.00 96.19 100 THR A N 1
ATOM 840 C CA . THR A 1 100 ? 11.371 -10.646 5.458 1.00 96.19 100 THR A CA 1
ATOM 841 C C . THR A 1 100 ? 10.462 -10.923 4.259 1.00 96.19 100 THR A C 1
ATOM 843 O O . THR A 1 100 ? 10.655 -10.322 3.209 1.00 96.19 100 THR A O 1
ATOM 846 N N . GLY A 1 101 ? 9.448 -11.783 4.422 1.00 97.25 101 GLY A N 1
ATOM 847 C CA . GLY A 1 101 ? 8.478 -12.084 3.367 1.00 97.25 101 GLY A CA 1
ATOM 848 C C . GLY A 1 101 ? 7.685 -10.856 2.923 1.00 97.25 101 GLY A C 1
ATOM 849 O O . GLY A 1 101 ? 7.585 -10.605 1.727 1.00 97.25 101 GLY A O 1
ATOM 850 N N . ASP A 1 102 ? 7.203 -10.052 3.873 1.00 97.12 102 ASP A N 1
ATOM 851 C CA . ASP A 1 102 ? 6.467 -8.827 3.548 1.00 97.12 102 ASP A CA 1
ATOM 852 C C . ASP A 1 102 ? 7.390 -7.767 2.936 1.00 97.12 102 ASP A C 1
ATOM 854 O O . ASP A 1 102 ? 7.017 -7.131 1.959 1.00 97.12 102 ASP A O 1
ATOM 858 N N . ILE A 1 103 ? 8.628 -7.633 3.433 1.00 97.00 103 ILE A N 1
ATOM 859 C CA . ILE A 1 103 ? 9.632 -6.738 2.834 1.00 97.00 103 ILE A CA 1
ATOM 860 C C . ILE A 1 103 ? 9.874 -7.115 1.365 1.00 97.00 103 ILE A C 1
ATOM 862 O O . ILE 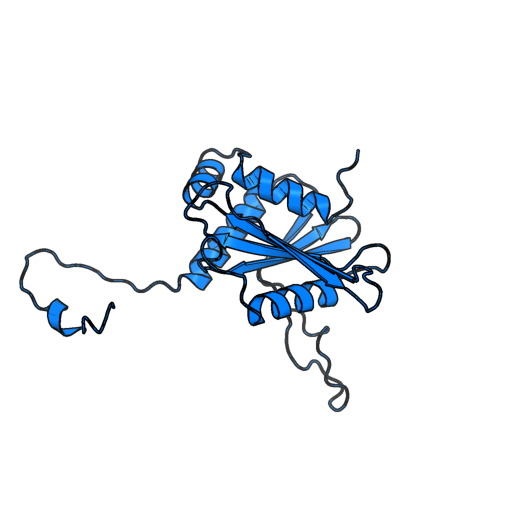A 1 103 ? 9.853 -6.253 0.487 1.00 97.00 103 ILE A O 1
ATOM 866 N N . TYR A 1 104 ? 10.100 -8.401 1.083 1.00 97.38 104 TYR A N 1
ATOM 867 C CA . TYR A 1 104 ? 10.325 -8.884 -0.280 1.00 97.38 104 TYR A CA 1
ATOM 868 C C . TYR A 1 104 ? 9.099 -8.689 -1.164 1.00 97.38 104 TYR A C 1
ATOM 870 O O . TYR A 1 104 ? 9.249 -8.267 -2.308 1.00 97.38 104 TYR A O 1
ATOM 878 N N . GLN A 1 105 ? 7.900 -8.945 -0.640 1.00 96.62 105 GLN A N 1
ATOM 879 C CA . GLN A 1 105 ? 6.653 -8.726 -1.363 1.00 96.62 105 GLN A CA 1
ATOM 880 C C . GLN A 1 105 ? 6.463 -7.247 -1.722 1.00 96.62 105 GLN A C 1
ATOM 882 O O . GLN A 1 105 ? 6.228 -6.933 -2.888 1.00 96.62 105 GLN A O 1
ATOM 887 N N . SER A 1 106 ? 6.630 -6.333 -0.763 1.00 97.50 106 SER A N 1
ATOM 888 C CA . SER A 1 106 ? 6.488 -4.896 -1.003 1.00 97.50 106 SER A CA 1
ATOM 889 C C . SER A 1 106 ? 7.502 -4.381 -2.022 1.00 97.50 106 SER A C 1
ATOM 891 O O . SER A 1 106 ? 7.133 -3.635 -2.924 1.00 97.50 106 SER A O 1
ATOM 893 N N . PHE A 1 107 ? 8.766 -4.810 -1.944 1.00 97.25 107 PHE A N 1
ATOM 894 C CA . PHE A 1 107 ? 9.757 -4.419 -2.948 1.00 97.25 107 PHE A CA 1
ATOM 895 C C . PHE A 1 107 ? 9.496 -5.047 -4.315 1.00 97.25 107 PHE A C 1
ATOM 897 O O . PHE A 1 107 ? 9.695 -4.385 -5.331 1.00 97.25 107 PHE A O 1
ATOM 904 N N . PHE A 1 108 ? 9.022 -6.292 -4.367 1.00 97.06 108 PHE A N 1
ATOM 905 C CA . PHE A 1 108 ? 8.607 -6.905 -5.623 1.00 97.06 108 PHE A CA 1
ATOM 906 C C . PHE A 1 108 ? 7.499 -6.084 -6.293 1.00 97.06 108 PHE A C 1
ATOM 908 O O . PHE A 1 108 ? 7.601 -5.793 -7.484 1.00 97.06 108 PHE A O 1
ATOM 915 N N . TYR A 1 109 ? 6.492 -5.642 -5.535 1.00 96.94 109 TYR A N 1
ATOM 916 C CA . TYR A 1 109 ? 5.438 -4.758 -6.037 1.00 96.94 109 TYR A CA 1
ATOM 917 C C . TYR A 1 109 ? 5.973 -3.394 -6.480 1.00 96.94 109 TYR A C 1
ATOM 919 O O . TYR A 1 109 ? 5.665 -2.978 -7.597 1.00 96.94 109 TYR A O 1
ATOM 927 N N . ALA A 1 110 ? 6.838 -2.761 -5.682 1.00 95.62 110 ALA A N 1
ATOM 928 C CA . ALA A 1 110 ? 7.483 -1.499 -6.039 1.00 95.62 110 ALA A CA 1
ATOM 929 C C . ALA A 1 110 ? 8.172 -1.588 -7.412 1.00 95.62 110 ALA A C 1
ATOM 931 O O . ALA A 1 110 ? 7.912 -0.776 -8.297 1.00 95.62 110 ALA A O 1
ATOM 932 N N . TYR A 1 111 ? 9.019 -2.603 -7.622 1.00 95.25 111 TYR A N 1
ATOM 933 C CA . TYR A 1 111 ? 9.710 -2.802 -8.901 1.00 95.25 111 TYR A CA 1
ATOM 934 C C . TYR A 1 111 ? 8.759 -3.154 -10.047 1.00 95.25 111 TYR A C 1
ATOM 936 O O . TYR A 1 111 ? 8.97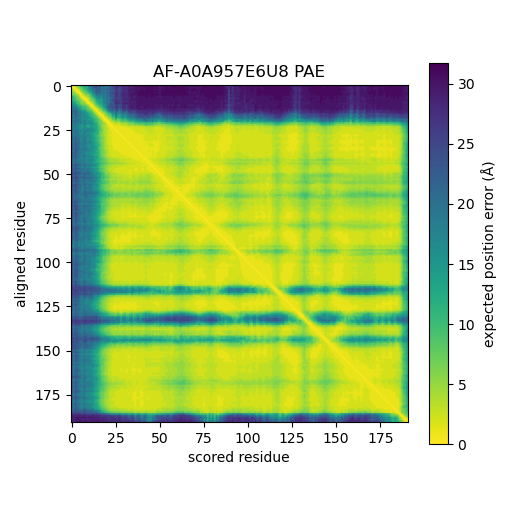6 -2.713 -11.171 1.00 95.25 111 TYR A O 1
ATOM 944 N N . SER A 1 112 ? 7.720 -3.941 -9.767 1.00 94.94 112 SER A N 1
ATOM 945 C CA . SER A 1 112 ? 6.770 -4.428 -10.772 1.00 94.94 112 SER A CA 1
ATOM 946 C C . SER A 1 112 ? 5.901 -3.319 -11.365 1.00 94.94 112 SER A C 1
ATOM 948 O O . SER A 1 112 ? 5.559 -3.379 -12.543 1.00 94.94 112 SER A O 1
ATOM 950 N N . TYR A 1 113 ? 5.535 -2.322 -10.556 1.00 93.06 113 TYR A N 1
ATOM 951 C CA . TYR A 1 113 ? 4.652 -1.228 -10.969 1.00 93.06 113 TYR A CA 1
ATOM 952 C C . TYR A 1 113 ? 5.373 0.104 -11.191 1.00 93.06 113 TYR A C 1
ATOM 954 O O . TYR A 1 113 ? 4.723 1.077 -11.580 1.00 93.06 113 TYR A O 1
ATOM 962 N N . ASN A 1 114 ? 6.695 0.163 -11.006 1.00 89.88 114 ASN A N 1
ATOM 963 C CA . ASN A 1 114 ? 7.460 1.364 -11.318 1.00 89.88 114 ASN A CA 1
ATOM 964 C C . ASN A 1 114 ? 7.292 1.736 -12.799 1.00 89.88 114 ASN A C 1
ATOM 966 O O . ASN A 1 114 ? 7.578 0.938 -13.689 1.00 89.88 114 ASN A O 1
ATOM 970 N N . SER A 1 115 ? 6.815 2.952 -13.054 1.00 75.75 115 SER A N 1
ATOM 971 C CA . SER A 1 115 ? 6.380 3.379 -14.391 1.00 75.75 115 SER A CA 1
ATOM 972 C C . SER A 1 115 ? 7.387 4.288 -15.106 1.00 75.75 115 SER A C 1
ATOM 974 O O . SER A 1 115 ? 7.112 4.755 -16.209 1.00 75.75 115 SER A O 1
ATOM 976 N N . GLY A 1 116 ? 8.578 4.516 -14.535 1.00 67.50 116 GLY A N 1
ATOM 977 C CA . GLY A 1 116 ? 9.632 5.266 -15.218 1.00 67.50 116 GLY A CA 1
ATOM 978 C C . GLY A 1 116 ? 10.999 5.241 -14.535 1.00 67.50 116 GLY A C 1
ATOM 979 O O . GLY A 1 116 ? 11.139 4.852 -13.380 1.00 67.50 116 GLY A O 1
ATOM 980 N N . ASP A 1 117 ? 12.012 5.708 -15.266 1.00 68.00 117 ASP A N 1
ATOM 981 C CA . ASP A 1 117 ? 13.412 5.752 -14.808 1.00 68.00 117 ASP A CA 1
ATOM 982 C C . ASP A 1 117 ? 13.728 6.951 -13.899 1.00 68.00 117 ASP A C 1
ATOM 984 O O . ASP A 1 117 ? 14.802 7.021 -13.301 1.00 68.00 117 ASP A O 1
ATOM 988 N N . LYS A 1 118 ? 12.817 7.931 -13.823 1.00 67.88 118 LYS A N 1
ATOM 989 C CA . LYS A 1 118 ? 13.051 9.202 -13.118 1.00 67.88 118 LYS A CA 1
ATOM 990 C C . LYS A 1 118 ? 12.915 9.085 -11.601 1.00 67.88 118 LYS A C 1
ATOM 992 O O . LYS A 1 118 ? 13.582 9.824 -10.885 1.00 67.88 118 LYS A O 1
ATOM 997 N N . GLN A 1 119 ? 12.105 8.143 -11.127 1.00 77.25 119 GLN A N 1
ATOM 998 C CA . GLN A 1 119 ? 11.879 7.902 -9.708 1.00 77.25 119 GLN A CA 1
ATOM 999 C C . GLN A 1 119 ? 12.340 6.511 -9.306 1.00 77.25 119 GLN A C 1
ATOM 1001 O O . GLN A 1 119 ? 12.357 5.567 -10.097 1.00 77.25 119 GLN A O 1
ATOM 1006 N N . LYS A 1 120 ? 12.727 6.392 -8.038 1.00 88.50 120 LYS A N 1
ATOM 1007 C CA . LYS A 1 120 ? 13.010 5.085 -7.462 1.00 88.50 120 LYS A CA 1
ATOM 1008 C C . LYS A 1 120 ? 11.681 4.354 -7.256 1.00 88.50 120 LYS A C 1
ATOM 1010 O O . LYS A 1 120 ? 10.746 4.965 -6.747 1.00 88.50 120 LYS A O 1
ATOM 1015 N N . PRO A 1 121 ? 11.618 3.050 -7.563 1.00 93.94 121 PRO A N 1
ATOM 1016 C CA . PRO A 1 121 ? 10.516 2.194 -7.156 1.00 93.94 121 PRO A CA 1
ATOM 1017 C C . PRO A 1 121 ? 10.186 2.378 -5.673 1.00 93.94 121 PRO A C 1
ATOM 1019 O O . PRO A 1 121 ? 11.082 2.287 -4.829 1.00 93.94 121 PRO A O 1
ATOM 1022 N N . ALA A 1 122 ? 8.913 2.599 -5.362 1.00 95.12 122 ALA A N 1
ATOM 1023 C CA . ALA A 1 122 ? 8.446 2.799 -3.999 1.00 95.12 122 ALA A CA 1
ATOM 1024 C C . ALA A 1 122 ? 7.183 1.983 -3.703 1.00 95.12 122 ALA A C 1
ATOM 1026 O O . ALA A 1 122 ? 6.381 1.694 -4.594 1.00 95.12 122 ALA A O 1
ATOM 1027 N N . ALA A 1 123 ? 7.012 1.612 -2.436 1.00 97.12 123 ALA A N 1
ATOM 1028 C CA . ALA A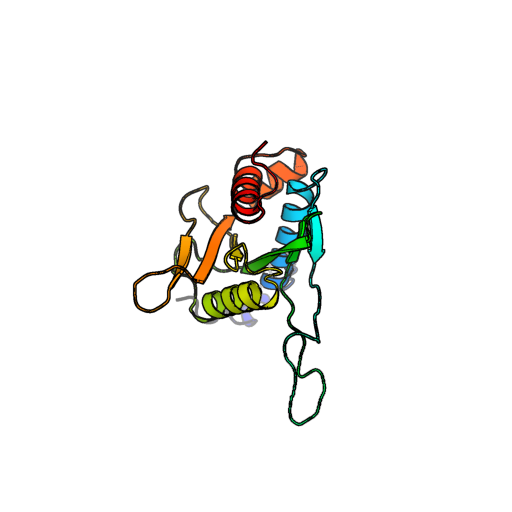 1 123 ? 5.795 0.992 -1.927 1.00 97.12 123 ALA A CA 1
ATOM 1029 C C . ALA A 1 123 ? 5.493 1.457 -0.498 1.00 97.12 123 ALA A C 1
ATOM 1031 O O . ALA A 1 123 ? 6.400 1.789 0.271 1.00 97.12 123 ALA A O 1
ATOM 1032 N N . LEU A 1 124 ? 4.213 1.408 -0.131 1.00 97.81 124 LEU A N 1
ATOM 1033 C CA . LEU A 1 124 ? 3.759 1.564 1.246 1.00 97.81 124 LEU A CA 1
ATOM 1034 C C . LEU A 1 124 ? 3.304 0.218 1.814 1.00 97.81 124 LEU A C 1
ATOM 1036 O O . LEU A 1 124 ? 2.680 -0.588 1.122 1.00 97.81 124 LEU A O 1
ATOM 1040 N N . LEU A 1 125 ? 3.574 0.004 3.098 1.00 97.88 125 LEU A N 1
ATOM 1041 C CA . LEU A 1 125 ? 3.009 -1.098 3.875 1.00 97.88 125 LEU A CA 1
ATOM 1042 C C . LEU A 1 125 ? 2.227 -0.515 5.051 1.00 97.88 125 LEU A C 1
ATOM 1044 O O . LEU A 1 125 ? 2.801 0.132 5.920 1.00 97.88 125 LEU A O 1
ATOM 1048 N N . LEU A 1 126 ? 0.920 -0.738 5.096 1.00 97.25 126 LEU A N 1
ATOM 1049 C CA . LEU A 1 126 ? 0.049 -0.264 6.171 1.00 97.25 126 LEU A CA 1
ATOM 1050 C C . LEU A 1 126 ? -0.211 -1.403 7.151 1.00 97.25 126 LEU A C 1
ATOM 1052 O O . LEU A 1 126 ? -0.548 -2.512 6.740 1.00 97.25 126 LEU A O 1
ATOM 1056 N N . TYR A 1 127 ? -0.087 -1.142 8.447 1.00 96.00 127 TYR A N 1
ATOM 1057 C CA . TYR A 1 127 ? -0.349 -2.144 9.481 1.00 96.00 127 TYR A CA 1
ATOM 1058 C C . TYR A 1 127 ? -1.043 -1.516 10.695 1.00 96.00 127 TYR A C 1
ATOM 1060 O O . TYR A 1 127 ? -0.916 -0.308 10.911 1.00 96.00 127 TYR A O 1
ATOM 1068 N N . PRO A 1 128 ? -1.822 -2.285 11.476 1.00 94.44 128 PRO A N 1
ATOM 1069 C CA . PRO A 1 128 ? -2.531 -1.743 12.623 1.00 94.44 128 PRO A CA 1
ATOM 1070 C C . PRO A 1 128 ? -1.549 -1.384 13.739 1.00 94.44 128 PRO A C 1
ATOM 1072 O O . PRO A 1 128 ? -0.613 -2.131 14.011 1.00 94.44 128 PRO A O 1
ATOM 1075 N N . SER A 1 129 ? -1.799 -0.267 14.412 1.00 89.56 129 SER A N 1
ATOM 1076 C CA . SER A 1 129 ? -1.032 0.150 15.584 1.00 89.56 129 SER A CA 1
ATOM 1077 C C . SER A 1 129 ? -1.925 0.262 16.807 1.00 89.56 129 SER A C 1
ATOM 1079 O O . SER A 1 129 ? -2.989 0.885 16.750 1.00 89.56 129 SER A O 1
ATOM 1081 N N . SER A 1 130 ? -1.456 -0.286 17.926 1.00 76.25 130 SER A N 1
ATOM 1082 C CA . SER A 1 130 ? -2.093 -0.112 19.238 1.00 76.25 130 SER A CA 1
ATOM 1083 C C . SER A 1 130 ? -1.708 1.216 19.895 1.00 76.25 130 SER A C 1
ATOM 1085 O O . SER A 1 130 ? -2.325 1.631 20.877 1.00 76.25 130 SER A O 1
ATOM 1087 N N . LYS A 1 131 ? -0.697 1.902 19.348 1.00 72.75 131 LYS A N 1
ATOM 1088 C CA . LYS A 1 131 ? -0.223 3.203 19.820 1.00 72.75 131 LYS A CA 1
ATOM 1089 C C . LYS A 1 131 ? -0.283 4.251 18.709 1.00 72.75 131 LYS A C 1
ATOM 1091 O O . LYS A 1 131 ? 0.238 4.005 17.616 1.00 72.75 131 LYS A O 1
ATOM 1096 N N . PRO A 1 132 ? -0.863 5.432 18.957 1.00 61.25 132 PRO A N 1
ATOM 1097 C CA . PRO A 1 132 ? -0.774 6.537 18.016 1.00 61.25 132 PRO A CA 1
ATOM 1098 C C . PRO A 1 132 ? 0.696 6.931 17.785 1.00 61.25 132 PRO A C 1
ATOM 1100 O O . PRO A 1 132 ? 1.431 7.152 18.740 1.00 61.25 132 PRO A O 1
ATOM 1103 N N . HIS A 1 133 ? 1.107 7.051 16.521 1.00 58.38 133 HIS A N 1
ATOM 1104 C CA . HIS A 1 133 ? 2.316 7.772 16.083 1.00 58.38 133 HIS A CA 1
ATOM 1105 C C . HIS A 1 133 ? 3.714 7.192 16.404 1.00 58.38 133 HIS A C 1
ATOM 1107 O O . HIS A 1 133 ? 4.693 7.812 15.998 1.00 58.38 133 HIS A O 1
ATOM 1113 N N . GLU A 1 134 ? 3.870 6.035 17.062 1.00 56.22 134 GLU A N 1
ATOM 1114 C CA . GLU A 1 134 ? 5.207 5.638 17.563 1.00 56.22 134 GLU A CA 1
ATOM 1115 C C . GLU A 1 134 ? 6.141 4.873 16.594 1.00 56.22 134 GLU A C 1
ATOM 1117 O O . GLU A 1 134 ? 7.336 4.835 16.876 1.00 56.22 134 GLU A O 1
ATOM 1122 N N . HIS A 1 135 ? 5.711 4.300 15.455 1.00 63.28 135 HIS A N 1
ATOM 1123 C CA . HIS A 1 135 ? 6.562 3.284 14.786 1.00 63.28 135 HIS A CA 1
ATOM 1124 C C . HIS A 1 135 ? 6.603 3.233 13.246 1.00 63.28 135 HIS A C 1
ATOM 1126 O O . HIS A 1 135 ? 6.825 2.163 12.689 1.00 63.28 135 HIS A O 1
ATOM 1132 N N . SER A 1 136 ? 6.504 4.346 12.514 1.00 78.50 136 SER A N 1
ATOM 1133 C CA . SER A 1 136 ? 6.747 4.280 11.059 1.00 78.50 136 SER A CA 1
ATOM 1134 C C . SER A 1 136 ? 8.196 3.873 10.745 1.00 78.50 136 SER A C 1
ATOM 1136 O O . SER A 1 136 ? 9.146 4.476 11.243 1.00 78.50 136 SER A O 1
ATOM 1138 N N . SER A 1 137 ? 8.373 2.844 9.915 1.00 85.88 137 SER A N 1
ATOM 1139 C CA . SER A 1 137 ? 9.693 2.346 9.507 1.00 85.88 137 SER A CA 1
ATOM 1140 C C . SER A 1 137 ? 9.974 2.708 8.056 1.00 85.88 137 SER A C 1
ATOM 1142 O O . SER A 1 137 ? 9.120 2.524 7.195 1.00 85.88 137 SER A O 1
ATOM 1144 N N . TYR A 1 138 ? 11.189 3.174 7.773 1.00 91.69 138 TYR A N 1
ATOM 1145 C CA . TYR A 1 138 ? 11.628 3.502 6.419 1.00 91.69 138 TYR A CA 1
ATOM 1146 C C . TYR A 1 138 ? 12.790 2.599 6.014 1.00 91.69 138 TYR A C 1
ATOM 1148 O O . TYR A 1 138 ? 13.826 2.568 6.681 1.00 91.69 138 TYR A O 1
ATOM 1156 N N . LEU A 1 139 ? 12.612 1.842 4.936 1.00 92.81 139 LEU A N 1
ATOM 1157 C CA . LEU A 1 139 ? 13.580 0.879 4.426 1.00 92.81 139 LEU A CA 1
ATOM 1158 C C . LEU A 1 139 ? 13.984 1.233 2.997 1.00 92.81 139 LEU A C 1
ATOM 1160 O O . LEU A 1 139 ? 13.193 1.744 2.210 1.00 92.81 139 LEU A O 1
ATOM 1164 N N . GLN A 1 140 ? 15.223 0.900 2.645 1.00 93.75 140 GLN A N 1
ATOM 1165 C CA . GLN A 1 140 ? 15.742 1.066 1.292 1.00 93.75 140 GLN A CA 1
ATOM 1166 C C . GLN A 1 140 ? 16.467 -0.200 0.846 1.00 93.75 140 GLN A C 1
ATOM 1168 O O . GLN A 1 140 ? 17.302 -0.734 1.581 1.00 93.75 140 GLN A O 1
ATOM 1173 N N . ILE A 1 141 ? 16.224 -0.630 -0.392 1.00 91.00 141 ILE A N 1
ATOM 1174 C CA . ILE A 1 141 ? 17.157 -1.523 -1.087 1.00 91.00 141 ILE A CA 1
ATOM 1175 C C . ILE A 1 141 ? 18.306 -0.671 -1.610 1.00 91.00 141 ILE A C 1
ATOM 1177 O O . ILE A 1 141 ? 18.090 0.391 -2.195 1.00 91.00 141 ILE A O 1
ATOM 1181 N N . ARG A 1 142 ? 19.540 -1.137 -1.413 1.00 91.19 142 ARG A N 1
ATOM 1182 C CA . ARG A 1 142 ? 20.754 -0.429 -1.828 1.00 91.19 142 ARG A CA 1
ATOM 1183 C C . ARG A 1 142 ? 21.618 -1.330 -2.694 1.00 91.19 142 ARG A C 1
ATOM 1185 O O . ARG A 1 142 ? 21.727 -2.524 -2.426 1.00 91.19 142 ARG A O 1
ATOM 1192 N N . SER A 1 143 ? 22.255 -0.758 -3.710 1.00 86.31 143 SER A N 1
ATOM 1193 C CA . SER A 1 143 ? 23.324 -1.454 -4.428 1.00 86.31 143 SER A CA 1
ATOM 1194 C C . SER A 1 143 ? 24.625 -1.439 -3.615 1.00 86.31 143 SER A C 1
ATOM 1196 O O . SER A 1 143 ? 24.772 -0.623 -2.693 1.00 86.31 143 SER A O 1
ATOM 1198 N N . PRO A 1 144 ? 25.614 -2.277 -3.978 1.00 82.69 144 PRO A N 1
ATOM 1199 C CA . PRO A 1 144 ? 26.990 -2.080 -3.533 1.00 82.69 144 PRO A CA 1
ATOM 1200 C C . PRO A 1 144 ? 27.412 -0.625 -3.791 1.00 82.69 144 PRO A C 1
ATOM 1202 O O . PRO A 1 144 ? 27.090 -0.064 -4.839 1.00 82.69 144 PRO A O 1
ATOM 1205 N N . GLY A 1 145 ? 28.045 0.019 -2.809 1.00 83.56 145 GLY A N 1
ATOM 1206 C CA . GLY A 1 145 ? 28.324 1.459 -2.865 1.00 83.56 145 GLY A CA 1
ATOM 1207 C C . GLY A 1 145 ? 27.183 2.354 -2.368 1.00 83.56 145 GLY A C 1
ATOM 1208 O O . GLY A 1 145 ? 27.216 3.557 -2.601 1.00 83.56 145 GLY A O 1
ATOM 1209 N N . HIS A 1 146 ? 26.204 1.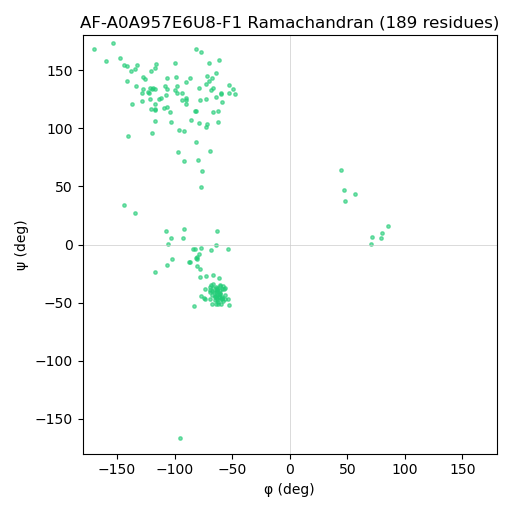800 -1.640 1.00 83.50 146 HIS A N 1
ATOM 1210 C CA . HIS A 1 146 ? 25.269 2.562 -0.804 1.00 83.50 146 HIS A CA 1
ATOM 1211 C C . HIS A 1 146 ? 24.206 3.404 -1.540 1.00 83.50 146 HIS A C 1
ATOM 1213 O O . HIS A 1 146 ? 23.428 4.098 -0.876 1.00 83.50 146 HIS A O 1
ATOM 1219 N N . GLN A 1 147 ? 24.101 3.293 -2.867 1.00 86.88 147 GLN A N 1
ATOM 1220 C CA . GLN A 1 147 ? 23.077 3.962 -3.673 1.00 86.88 147 GLN A CA 1
ATOM 1221 C C . GLN A 1 147 ? 21.701 3.303 -3.471 1.00 86.88 147 GLN A C 1
ATOM 1223 O O . GLN A 1 147 ? 21.553 2.100 -3.687 1.00 86.88 147 GLN A O 1
ATOM 1228 N N . ALA A 1 148 ? 20.690 4.088 -3.088 1.00 88.56 148 ALA A N 1
ATOM 1229 C CA . ALA A 1 148 ? 19.311 3.613 -2.948 1.00 88.56 148 ALA A CA 1
ATOM 1230 C C . ALA A 1 148 ? 18.696 3.254 -4.314 1.00 88.56 148 ALA A C 1
ATOM 1232 O O . ALA A 1 148 ? 18.811 4.025 -5.270 1.00 88.56 148 ALA A O 1
ATOM 1233 N N . LYS A 1 149 ? 18.049 2.087 -4.390 1.00 92.19 149 LYS A N 1
ATOM 1234 C CA . LYS A 1 149 ? 17.452 1.500 -5.601 1.00 92.19 149 LYS A CA 1
ATOM 1235 C C . LYS A 1 149 ? 15.941 1.325 -5.523 1.00 92.19 149 LYS A C 1
ATOM 1237 O O . LYS A 1 149 ? 15.324 1.242 -6.574 1.00 92.19 149 LYS A O 1
ATOM 1242 N N . ALA A 1 150 ? 15.382 1.231 -4.324 1.00 94.06 150 ALA A N 1
ATOM 1243 C CA . ALA A 1 150 ? 13.947 1.221 -4.072 1.00 94.06 150 ALA A CA 1
ATOM 1244 C C . ALA A 1 150 ? 13.691 1.604 -2.616 1.00 94.06 150 ALA A C 1
ATOM 1246 O O . ALA A 1 150 ? 14.581 1.440 -1.772 1.00 94.06 150 ALA A O 1
ATOM 1247 N N . GLU A 1 151 ? 12.487 2.079 -2.329 1.00 95.50 151 GLU A N 1
ATOM 1248 C CA . GLU A 1 151 ? 12.088 2.584 -1.017 1.00 95.50 151 GLU A CA 1
ATOM 1249 C C . GLU A 1 151 ? 10.802 1.904 -0.540 1.00 95.50 151 GLU A C 1
ATOM 1251 O O . GLU A 1 151 ? 9.926 1.550 -1.326 1.00 95.50 151 GLU A O 1
ATOM 1256 N N . LEU A 1 152 ? 10.717 1.665 0.764 1.00 96.81 152 LEU A N 1
ATOM 1257 C CA . LEU A 1 152 ? 9.547 1.096 1.414 1.00 96.81 152 LEU A CA 1
ATOM 1258 C C . LEU A 1 152 ? 9.292 1.870 2.697 1.00 96.81 152 LEU A C 1
ATOM 1260 O O . LEU A 1 152 ? 10.139 1.878 3.593 1.00 96.81 152 LEU A O 1
ATOM 1264 N N . GLN A 1 153 ? 8.112 2.465 2.805 1.00 96.12 153 GLN A N 1
ATOM 1265 C CA . GLN A 1 153 ? 7.659 3.083 4.041 1.00 96.12 153 GLN A CA 1
ATOM 1266 C C . GLN A 1 153 ? 6.540 2.244 4.649 1.00 96.12 153 GLN A C 1
ATOM 1268 O O . GLN A 1 153 ? 5.480 2.056 4.055 1.00 96.12 153 GLN A O 1
ATOM 1273 N N . ALA A 1 154 ? 6.789 1.723 5.845 1.00 95.75 154 ALA A N 1
ATOM 1274 C CA . ALA A 1 154 ? 5.777 1.051 6.636 1.00 95.75 154 ALA A CA 1
ATOM 1275 C C . ALA A 1 154 ? 5.141 2.048 7.604 1.00 95.75 154 ALA A C 1
ATOM 1277 O O . ALA A 1 154 ? 5.841 2.695 8.385 1.00 95.75 154 ALA A O 1
ATOM 1278 N N . LEU A 1 155 ? 3.820 2.164 7.539 1.00 94.88 155 LEU A N 1
ATOM 1279 C CA . LEU A 1 155 ? 3.023 3.142 8.262 1.00 94.88 155 LEU A CA 1
ATOM 1280 C C . LEU A 1 155 ? 2.124 2.449 9.284 1.00 94.88 155 LEU A C 1
ATOM 1282 O O . LEU A 1 155 ? 1.322 1.571 8.954 1.00 94.88 155 LEU A O 1
ATOM 1286 N N . ALA A 1 156 ? 2.252 2.898 10.527 1.00 94.00 156 ALA A N 1
ATOM 1287 C CA . ALA A 1 156 ? 1.461 2.444 11.656 1.00 94.00 156 ALA A CA 1
ATOM 1288 C C . ALA A 1 156 ? 0.101 3.169 11.664 1.00 94.00 156 ALA A C 1
ATOM 1290 O O . ALA A 1 156 ? 0.043 4.386 11.846 1.00 94.00 156 ALA A O 1
ATOM 1291 N N . ILE A 1 157 ? -0.999 2.437 11.475 1.00 93.75 157 ILE A N 1
ATOM 1292 C CA . ILE A 1 157 ? -2.356 2.991 11.383 1.00 93.75 157 ILE A CA 1
ATOM 1293 C C . ILE A 1 157 ? -3.126 2.735 12.673 1.00 93.75 157 ILE A C 1
ATOM 1295 O O . ILE A 1 157 ? -3.465 1.600 13.011 1.00 93.75 157 ILE A O 1
ATOM 1299 N N . SER A 1 158 ? -3.451 3.817 13.377 1.00 92.81 158 SER A N 1
ATOM 1300 C CA . SER A 1 158 ? -4.372 3.782 14.510 1.00 92.81 158 SER A CA 1
ATOM 1301 C C . SER A 1 158 ? -5.795 3.569 13.997 1.00 92.81 158 SER A C 1
ATOM 1303 O O . SER A 1 158 ? -6.425 4.490 13.478 1.00 92.81 158 SER A O 1
ATOM 1305 N N . ILE A 1 159 ? -6.313 2.344 14.133 1.00 92.75 159 ILE A N 1
ATOM 1306 C CA . ILE A 1 159 ? -7.675 2.002 13.691 1.00 92.75 159 ILE A CA 1
ATOM 1307 C C . ILE A 1 159 ? -8.729 2.915 14.347 1.00 92.75 159 ILE A C 1
ATOM 1309 O O . ILE A 1 159 ? -9.573 3.430 13.614 1.00 92.75 159 ILE A O 1
ATOM 1313 N N . PRO A 1 160 ? -8.704 3.177 15.673 1.00 93.50 160 PRO A N 1
ATOM 1314 C CA . PRO A 1 160 ? -9.707 4.040 16.296 1.00 93.50 160 PRO A CA 1
ATOM 1315 C C . PRO A 1 160 ? -9.703 5.467 15.737 1.00 93.50 160 PRO A C 1
ATOM 1317 O O . PRO A 1 160 ? -10.770 6.018 15.478 1.00 93.50 160 PRO A O 1
ATOM 1320 N N . GLN A 1 161 ? -8.519 6.048 15.510 1.00 93.12 161 GLN A N 1
ATOM 1321 C CA . GLN A 1 161 ? -8.400 7.400 14.954 1.00 93.12 161 GLN A CA 1
ATOM 1322 C C . GLN A 1 161 ? -8.851 7.439 13.494 1.00 93.12 161 GLN A C 1
ATOM 1324 O O . GLN A 1 161 ? -9.679 8.270 13.145 1.00 93.12 161 GLN A O 1
ATOM 1329 N N . ALA A 1 162 ? -8.407 6.495 12.663 1.00 94.62 162 ALA A N 1
ATOM 1330 C CA . ALA A 1 162 ? -8.850 6.403 11.275 1.00 94.62 162 ALA A CA 1
ATOM 1331 C C . ALA A 1 162 ? -10.376 6.217 11.150 1.00 94.62 162 ALA A C 1
ATOM 1333 O O . ALA A 1 162 ? -10.995 6.809 10.270 1.00 94.62 162 ALA A O 1
ATOM 1334 N N . ILE A 1 163 ? -11.009 5.437 12.036 1.00 95.69 163 ILE A N 1
ATOM 1335 C CA . ILE A 1 163 ? -12.476 5.312 12.074 1.00 95.69 163 ILE A CA 1
ATOM 1336 C C . ILE A 1 163 ? -13.135 6.642 12.459 1.00 95.69 163 ILE A C 1
ATOM 1338 O O . ILE A 1 163 ? -14.123 7.021 11.831 1.00 95.69 163 ILE A O 1
ATOM 1342 N N . ALA A 1 164 ? -12.612 7.341 13.472 1.00 95.00 164 ALA A N 1
ATOM 1343 C CA . ALA A 1 164 ? -13.127 8.650 13.872 1.00 95.00 164 ALA A CA 1
ATOM 1344 C C . ALA A 1 164 ? -13.038 9.657 12.713 1.00 95.00 164 ALA A C 1
ATOM 1346 O O . ALA A 1 164 ? -14.040 10.278 12.370 1.00 95.00 164 ALA A O 1
ATOM 1347 N N . GLU A 1 165 ? -11.887 9.717 12.040 1.00 95.19 165 GLU A N 1
ATOM 1348 C CA . GLU A 1 165 ? -11.643 10.581 10.881 1.00 95.19 165 GLU A CA 1
ATOM 1349 C C . GLU A 1 165 ? -12.631 10.298 9.733 1.00 95.19 165 GLU A C 1
ATOM 1351 O O . GLU A 1 165 ? -13.273 11.223 9.235 1.00 95.19 165 GLU A O 1
ATOM 1356 N N . ILE A 1 166 ? -12.854 9.020 9.385 1.00 95.44 166 ILE A N 1
ATOM 1357 C CA . ILE A 1 166 ? -13.844 8.620 8.365 1.00 95.44 166 ILE A CA 1
ATOM 1358 C C . ILE A 1 166 ? -15.268 9.037 8.762 1.00 95.44 166 ILE A C 1
ATOM 1360 O O . ILE A 1 166 ? -16.024 9.538 7.925 1.00 95.44 166 ILE A O 1
ATOM 1364 N N . ASN A 1 167 ? -15.663 8.805 10.018 1.00 95.56 167 ASN A N 1
ATOM 1365 C CA . ASN A 1 167 ? -17.018 9.096 10.495 1.00 95.56 167 ASN A CA 1
ATOM 1366 C C . ASN A 1 167 ? -17.304 10.601 10.530 1.00 95.56 167 ASN A C 1
ATOM 1368 O O . ASN A 1 167 ? -18.397 11.033 10.158 1.00 95.56 167 ASN A O 1
ATOM 1372 N N . GLU A 1 168 ? -16.320 11.390 10.955 1.00 95.94 168 GLU A N 1
ATOM 1373 C CA . GLU A 1 168 ? -16.391 12.851 11.015 1.00 95.94 168 GLU A CA 1
ATOM 1374 C C . GLU A 1 168 ? -16.140 13.507 9.648 1.00 95.94 168 GLU A C 1
ATOM 1376 O O . GLU A 1 168 ? -16.419 14.693 9.473 1.00 95.94 168 GLU A O 1
ATOM 1381 N N . LYS A 1 169 ? -15.686 12.728 8.656 1.00 94.06 169 LYS A N 1
ATOM 1382 C CA . LYS A 1 169 ? -15.307 13.172 7.307 1.00 94.06 169 LYS A CA 1
ATOM 1383 C C . LYS A 1 169 ? -14.224 14.250 7.330 1.00 94.06 169 LYS A C 1
ATOM 1385 O O . LYS A 1 169 ? -14.308 15.240 6.601 1.00 94.06 169 LYS A O 1
ATOM 1390 N N . ILE A 1 170 ? -13.220 14.052 8.176 1.00 94.25 170 ILE A N 1
ATOM 1391 C CA . ILE A 1 170 ? -12.096 14.972 8.348 1.00 94.25 170 ILE A CA 1
ATOM 1392 C C . ILE A 1 170 ? -10.783 14.313 7.939 1.00 94.25 170 ILE A C 1
ATOM 1394 O O . ILE A 1 170 ? -10.622 13.100 8.018 1.00 94.25 170 ILE A O 1
ATOM 1398 N N . ILE A 1 171 ? -9.809 15.142 7.568 1.00 94.75 171 ILE A N 1
ATOM 1399 C CA . ILE A 1 171 ? -8.414 14.722 7.431 1.00 94.75 171 ILE A CA 1
ATOM 1400 C C . ILE A 1 171 ? -7.725 14.982 8.770 1.00 94.75 171 ILE A C 1
ATOM 1402 O O . ILE A 1 171 ? -7.346 16.116 9.070 1.00 94.75 171 ILE A O 1
ATOM 1406 N N . GLY A 1 172 ? -7.618 13.942 9.594 1.00 93.50 172 GLY A N 1
ATOM 1407 C CA . GLY A 1 172 ? -6.944 14.009 10.884 1.00 93.50 172 GLY A CA 1
ATOM 1408 C C . GLY A 1 172 ? -5.483 13.556 10.813 1.00 93.50 172 GLY A C 1
ATOM 1409 O O . GLY A 1 172 ? -4.904 13.438 9.729 1.00 93.50 172 GLY A O 1
ATOM 1410 N N . PRO A 1 173 ? -4.850 13.315 11.973 1.00 92.19 173 PRO A N 1
ATOM 1411 C CA . PRO A 1 173 ? -3.456 12.891 12.047 1.00 92.19 173 PRO A CA 1
ATOM 1412 C C . PRO A 1 173 ? -3.153 11.595 11.281 1.00 92.19 173 PRO A C 1
ATOM 1414 O O . PRO A 1 173 ? -2.072 11.473 10.705 1.00 92.19 173 PRO A O 1
ATOM 1417 N N . THR A 1 174 ? -4.083 10.636 11.254 1.00 93.12 174 THR A N 1
ATOM 1418 C CA . THR A 1 174 ? -3.874 9.343 10.584 1.00 93.12 174 THR A CA 1
ATOM 1419 C C . THR A 1 174 ? -3.945 9.499 9.072 1.00 93.12 174 THR A C 1
ATOM 1421 O O . THR A 1 174 ? -3.073 9.004 8.358 1.00 93.12 174 THR A O 1
ATOM 1424 N N . SER A 1 175 ? -4.956 10.212 8.568 1.00 95.31 175 SER A N 1
ATOM 1425 C CA . SER A 1 175 ? -5.077 10.536 7.147 1.00 95.31 175 SER A CA 1
ATOM 1426 C C . SER A 1 175 ? -3.919 11.409 6.681 1.00 95.31 175 SER A C 1
ATOM 1428 O O . SER A 1 175 ? -3.392 11.179 5.597 1.00 95.31 175 SER A O 1
ATOM 1430 N N . LYS A 1 176 ? -3.459 12.359 7.503 1.00 93.88 176 LYS A N 1
ATOM 1431 C CA . LYS A 1 176 ? -2.296 13.189 7.175 1.00 93.88 176 LYS A CA 1
ATOM 1432 C C . LYS A 1 176 ? -1.012 12.368 7.038 1.00 93.88 176 LYS A C 1
ATOM 1434 O O . LYS A 1 176 ? -0.303 12.545 6.059 1.00 93.88 176 LYS A O 1
ATOM 1439 N N . LEU A 1 177 ? -0.765 11.415 7.940 1.00 92.81 177 LEU A N 1
ATOM 1440 C CA . LEU A 1 177 ? 0.378 10.499 7.828 1.00 92.81 177 LEU A CA 1
ATOM 1441 C C . LEU A 1 177 ? 0.384 9.738 6.492 1.00 92.81 177 LEU A C 1
ATOM 1443 O O . LEU A 1 177 ? 1.433 9.580 5.872 1.00 92.81 177 LEU A O 1
ATOM 1447 N N . LEU A 1 178 ? -0.783 9.252 6.059 1.00 94.88 178 LEU A N 1
ATOM 1448 C CA . LEU A 1 178 ? -0.926 8.578 4.771 1.00 94.88 178 LEU A CA 1
ATOM 1449 C C . LEU A 1 178 ? -0.711 9.547 3.599 1.00 94.88 178 LEU A C 1
ATOM 1451 O O . LEU A 1 178 ? -0.030 9.184 2.646 1.00 94.88 178 LEU A O 1
ATOM 1455 N N . LEU A 1 179 ? -1.277 10.755 3.664 1.00 94.56 179 LEU A N 1
ATOM 1456 C CA . LEU A 1 179 ? -1.122 11.777 2.625 1.00 94.56 179 LEU A CA 1
ATOM 1457 C C . LEU A 1 179 ? 0.334 12.167 2.426 1.00 94.56 179 LEU A C 1
ATOM 1459 O O . LEU A 1 179 ? 0.815 12.075 1.303 1.00 94.56 179 LEU A O 1
ATOM 1463 N N . ASP A 1 180 ? 1.030 12.510 3.509 1.00 92.62 180 ASP A N 1
ATOM 1464 C CA . ASP A 1 180 ? 2.432 12.920 3.466 1.00 92.62 180 ASP A CA 1
ATOM 1465 C C . ASP A 1 180 ? 3.296 11.820 2.813 1.00 92.62 180 ASP A C 1
ATOM 1467 O O . ASP A 1 180 ? 4.186 12.104 2.015 1.00 92.62 180 ASP A O 1
ATOM 1471 N N . ALA A 1 181 ? 3.002 10.544 3.094 1.00 93.06 181 ALA A N 1
ATOM 1472 C CA . ALA A 1 181 ? 3.711 9.409 2.504 1.00 93.06 181 ALA A CA 1
ATOM 1473 C C . ALA A 1 181 ? 3.364 9.161 1.027 1.00 93.06 181 ALA A C 1
ATOM 1475 O O . ALA A 1 181 ? 4.240 8.794 0.245 1.00 93.06 181 ALA A O 1
ATOM 1476 N N . VAL A 1 182 ? 2.099 9.337 0.628 1.00 93.75 182 VAL A N 1
ATOM 1477 C CA . VAL A 1 182 ? 1.702 9.252 -0.787 1.00 93.75 182 VAL A CA 1
ATOM 1478 C C . VAL A 1 182 ? 2.378 10.377 -1.567 1.00 93.75 182 VAL A C 1
ATOM 1480 O O . VAL A 1 182 ? 3.079 10.096 -2.531 1.00 93.75 182 VAL A O 1
ATOM 1483 N N . GLU A 1 183 ? 2.261 11.619 -1.096 1.00 89.75 183 GLU A N 1
ATOM 1484 C CA . GLU A 1 183 ? 2.864 12.811 -1.704 1.00 89.75 183 GLU A CA 1
ATOM 1485 C C . GLU A 1 183 ? 4.397 12.722 -1.774 1.00 89.75 183 GLU A C 1
ATOM 1487 O O . GLU A 1 183 ? 4.994 13.151 -2.756 1.00 89.75 183 GLU A O 1
ATOM 1492 N N . GLN A 1 184 ? 5.053 12.102 -0.788 1.00 88.56 184 GLN A N 1
ATOM 1493 C CA . GLN A 1 184 ? 6.498 11.866 -0.835 1.00 88.56 184 GLN A CA 1
ATOM 1494 C C . GLN A 1 184 ? 6.920 10.996 -2.034 1.00 88.56 184 GLN A C 1
ATOM 1496 O O . GLN A 1 184 ? 8.005 11.198 -2.582 1.00 88.56 184 GLN A O 1
ATOM 1501 N N . PHE A 1 185 ? 6.103 10.013 -2.424 1.00 88.44 185 PHE A N 1
ATOM 1502 C CA . PHE A 1 185 ? 6.436 9.063 -3.492 1.00 88.44 185 PHE A CA 1
ATOM 1503 C C . PHE A 1 185 ? 5.758 9.355 -4.830 1.00 88.44 185 PHE A C 1
ATOM 1505 O O . PHE A 1 185 ? 6.147 8.781 -5.845 1.00 88.44 185 PHE A O 1
ATOM 1512 N N . THR A 1 186 ? 4.774 10.247 -4.849 1.00 82.75 186 THR A N 1
ATOM 1513 C CA . THR A 1 186 ? 4.111 10.729 -6.058 1.00 82.75 186 THR A CA 1
ATOM 1514 C C . THR A 1 186 ? 4.384 12.225 -6.161 1.00 82.75 186 THR A C 1
ATOM 1516 O O . THR A 1 186 ? 3.828 12.994 -5.387 1.00 82.75 186 THR A O 1
ATOM 1519 N N . GLU A 1 187 ? 5.249 12.642 -7.083 1.00 68.75 187 GLU A N 1
ATOM 1520 C CA . GLU A 1 187 ? 5.874 13.983 -7.171 1.00 68.75 187 GLU A CA 1
ATOM 1521 C C . GLU A 1 187 ? 4.902 15.171 -7.403 1.00 68.75 187 GLU A C 1
ATOM 1523 O O . GLU A 1 187 ? 5.339 16.285 -7.681 1.00 68.75 187 GLU A O 1
ATOM 1528 N N . ASP A 1 188 ? 3.590 14.974 -7.269 1.00 55.78 188 ASP A N 1
ATOM 1529 C CA . ASP A 1 188 ? 2.543 15.875 -7.764 1.00 55.78 188 ASP A CA 1
ATOM 1530 C C . ASP A 1 188 ? 2.049 16.950 -6.764 1.00 55.78 188 ASP A C 1
ATOM 1532 O O . ASP A 1 188 ? 1.054 17.615 -7.042 1.00 55.78 188 ASP A O 1
ATOM 1536 N N . PHE A 1 189 ? 2.731 17.206 -5.635 1.00 45.25 189 PHE A N 1
ATOM 1537 C CA . PHE A 1 189 ? 2.303 18.250 -4.670 1.00 45.25 189 PHE A CA 1
ATOM 1538 C C . PHE A 1 189 ? 3.399 19.185 -4.132 1.00 45.25 189 PHE A C 1
ATOM 1540 O O . PHE A 1 189 ? 3.249 19.787 -3.071 1.00 45.25 189 PHE A O 1
ATOM 1547 N N . ALA A 1 190 ? 4.469 19.402 -4.898 1.00 33.38 190 ALA A N 1
ATOM 1548 C CA . ALA A 1 190 ? 5.319 20.583 -4.724 1.00 33.38 190 ALA A CA 1
ATOM 1549 C C . ALA A 1 190 ? 4.834 21.726 -5.641 1.00 33.38 190 ALA A C 1
ATOM 1551 O O . ALA A 1 190 ? 5.472 22.026 -6.651 1.00 33.38 190 ALA A O 1
ATOM 1552 N N . LEU A 1 191 ? 3.692 22.340 -5.309 1.00 29.09 191 LEU A N 1
ATOM 1553 C CA . LEU A 1 191 ? 3.258 23.630 -5.868 1.00 29.09 191 LEU A CA 1
ATOM 1554 C C . LEU A 1 191 ? 2.978 24.628 -4.744 1.00 29.09 191 LEU A C 1
ATOM 1556 O O . LEU A 1 191 ? 2.148 24.306 -3.866 1.00 29.09 191 LEU A O 1
#

Secondary structure (DSSP, 8-state):
------GGGGG---S---------HHHHHHHHHHHHHHHHTTTSSEEEEET--EEEEEEETTTTEEEEEE--SEEEEETT--EEEEEE--S-TTTSPPPHHHHHHHHHHHHHH---SSS--EEEEEEEESSTTS--EEEEEE-TTS-EEEEEEEEEEEHHHHHHHHHHT---HHHHHHHHHHHHHS-TT--

Radius of gyration: 19.73 Å; Cα contacts (8 Å, |Δi|>4): 303; chains: 1; bounding box: 57×52×55 Å

Solvent-accessible surface area (backbone atoms only — not comparable to full-atom values): 11363 Å² total; per-residue (Å²): 136,90,73,81,85,57,86,74,68,79,70,65,91,59,97,70,86,78,85,85,80,89,74,63,58,52,64,52,45,39,56,48,50,54,51,51,51,52,60,61,47,59,96,48,81,60,48,77,37,70,55,50,72,37,41,78,78,42,62,31,77,88,76,71,38,64,66,46,68,50,64,46,55,27,37,39,32,39,85,88,55,48,44,41,35,34,38,61,45,78,46,67,50,69,82,38,79,82,52,70,68,57,55,52,51,44,50,50,47,9,61,70,50,46,67,57,91,88,56,67,25,32,21,40,36,40,26,53,23,98,54,80,87,78,50,66,44,79,48,67,48,58,47,92,88,75,46,77,61,28,42,38,42,35,41,56,38,33,60,70,58,45,51,49,23,62,75,72,70,50,84,41,74,59,41,43,58,52,48,56,56,50,46,72,76,41,86,85,69,88,122

Foldseek 3Di:
DPPDPDPVVQPPDDPDPDDDDDDPVQVVQLVVVLVLLCLLCPPHQKDKDAQDWDQPQAADPVVRGRPGTQTARMWIAGPVGAIEGEHEDADACVVDPDDPVVVVSQVSVQVSRGDDDPAAREYEYEYEDPDPPDDWDKDFDADPVRHGRYIYIYDYAHSVVSVVCVVVSHCDPRSVSVVVVVCVRVVPPPD

Nearest PDB structures (foldseek):
  6ut8-assembly1_G  TM=7.423E-01  e=2.111E-07  Thermococcus gammatolerans
  6hz5-assembly1_M  TM=6.178E-01  e=3.453E-06  Escherichia coli K-12
  7sjr-assembly1_A  TM=4.079E-01  e=1.947E-02  Mycolicibacterium smegmatis

Sequence (191 aa):
LFESFGIEELFATGQTRSFSFLLDMNQLFEKFITRFVAHTLQGRPFQIYPQRRDRSIIWDLMGKRPYTHVVPDLLIETETGQRLTIDAKYKLYDERRLSTGDIYQSFFYAYSYNSGDKQKPAALLLYPSSKPHEHSSYLQIRSPGHQAKAELQALAISIPQAIAEINEKIIGPTSKLLLDAVEQFTEDFAL

pLDDT: mean 86.26, std 16.64, range [29.09, 98.19]

Mean predicted aligned error: 8.01 Å